Protein AF-A0A257VAQ5-F1 (afdb_monomer)

Radius of gyration: 44.15 Å; Cα contacts (8 Å, |Δi|>4): 126; chains: 1; bounding box: 69×81×130 Å

Nearest PDB structures (foldseek):
  8dti-assembly1_B  TM=8.236E-01  e=1.177E-01  Arabidopsis thaliana
  2yhc-assembly1_A  TM=8.153E-01  e=3.468E-01  Escherichia coli BL21(DE3)
  8re8-assembly1_A  TM=7.824E-01  e=2.079E-01  Homo sapiens
  6lys-assembly1_D  TM=8.336E-01  e=4.114E-01  Escherichia coli K-12
  4i1a-assembly3_A  TM=7.397E-01  e=5.165E-01  Bacillus subtilis subsp. subtilis str. 168

Foldseek 3Di:
DDDDDDDDDDDPPDPPPPPQLQNQLVVCLVVVVLVSNLVSLVVCVVPPVVSVVDLVSLLSNLVSCCDPPHPSPDLVVSLVSLVVSCVNPVPDPSNVVSVVCNVVSVVVNVVVVVVVVVV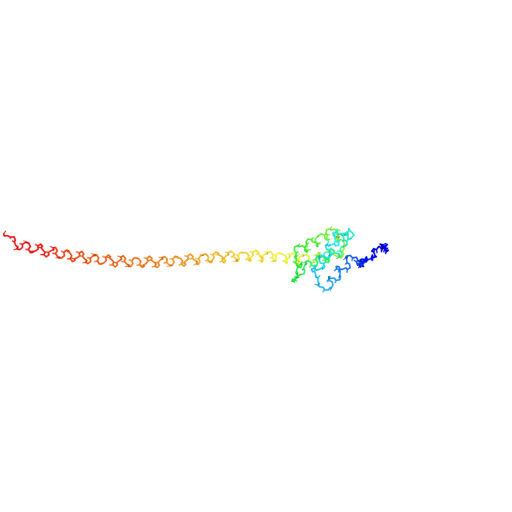VVVVVVVVVVVVVVVVVVVVVVVVVVVVVVVVVVVVVVVVVVVVVVVVVVVVVVVVVVVVVPDD

Mean predicted aligned error: 10.72 Å

Secondary structure (DSSP, 8-state):
--------------------HHHHHHHHHHHT-HHHHHHHHHHHHHH-HHHHT-HHHHHHHHHHHT-TTSTT--HHHHHHHHHHHHHH-TTSHHHHHHHHHHHHHHHHHHHHHHHHHHHHHHHHHHHHHHHHHHHHHHHHHHHHHHHHHHHHHHHHHHHHHHHHHHHHHHHHHHHHHHHHH--

pLDDT: mean 89.48, std 16.3, range [40.44, 98.62]

Structure (mmCIF, N/CA/C/O backbone):
data_AF-A0A257VAQ5-F1
#
_entry.id   AF-A0A257VAQ5-F1
#
loop_
_atom_site.group_PDB
_atom_site.id
_atom_site.type_symbol
_atom_site.label_atom_id
_atom_site.label_alt_id
_atom_site.label_comp_id
_atom_site.label_asym_id
_atom_site.label_entity_id
_atom_site.label_seq_id
_atom_site.pdbx_PDB_ins_code
_atom_site.Cartn_x
_atom_site.Cartn_y
_atom_site.Cartn_z
_atom_site.occupancy
_atom_site.B_iso_or_equiv
_atom_site.auth_seq_id
_atom_site.auth_comp_id
_atom_site.auth_asym_id
_atom_site.auth_atom_id
_atom_site.pdbx_PDB_model_num
ATOM 1 N N . MET A 1 1 ? 18.869 -66.932 -35.015 1.00 40.44 1 MET A N 1
ATOM 2 C CA . MET A 1 1 ? 19.929 -65.996 -35.443 1.00 40.44 1 MET A CA 1
ATOM 3 C C . MET A 1 1 ? 19.535 -64.599 -35.003 1.00 40.44 1 MET A C 1
ATOM 5 O O . MET A 1 1 ? 18.503 -64.110 -35.436 1.00 40.44 1 MET A O 1
ATOM 9 N N . ARG A 1 2 ? 20.292 -64.030 -34.060 1.00 44.78 2 ARG A N 1
ATOM 10 C CA . ARG A 1 2 ? 20.158 -62.648 -33.586 1.00 44.78 2 ARG A CA 1
ATOM 11 C C . ARG A 1 2 ? 20.972 -61.750 -34.516 1.00 44.78 2 ARG A C 1
ATOM 13 O O . ARG A 1 2 ? 22.134 -62.060 -34.754 1.00 44.78 2 ARG A O 1
ATOM 20 N N . LEU A 1 3 ? 20.380 -60.662 -34.989 1.00 44.56 3 LEU A N 1
ATOM 21 C CA . LEU A 1 3 ? 21.091 -59.540 -35.596 1.00 44.56 3 LEU A CA 1
ATOM 22 C C . LEU A 1 3 ? 20.538 -58.270 -34.957 1.00 44.56 3 LEU A C 1
ATOM 24 O O . LEU A 1 3 ? 19.421 -57.846 -35.239 1.00 44.56 3 LEU A O 1
ATOM 28 N N . GLU A 1 4 ? 21.320 -57.726 -34.028 1.00 54.62 4 GLU A N 1
ATOM 29 C CA . GLU A 1 4 ? 21.200 -56.341 -33.602 1.00 54.62 4 GLU A CA 1
ATOM 30 C C . GLU A 1 4 ? 21.740 -55.444 -34.714 1.00 54.62 4 GLU A C 1
ATOM 32 O O . GLU A 1 4 ? 22.834 -55.694 -35.218 1.00 54.62 4 GLU A O 1
ATOM 37 N N . LEU A 1 5 ? 21.024 -54.367 -35.039 1.00 52.97 5 LEU A N 1
ATOM 38 C CA . LEU A 1 5 ? 21.6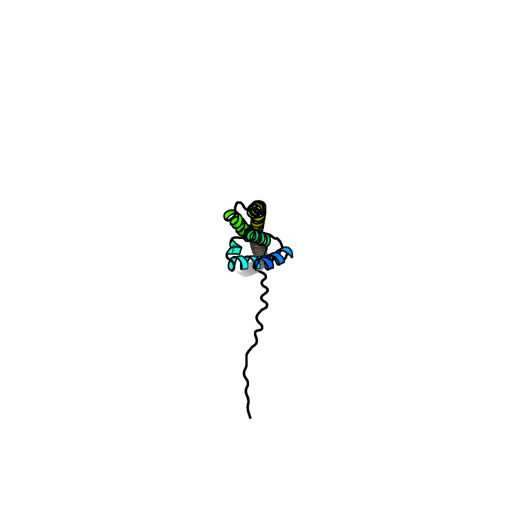14 -53.204 -35.691 1.00 52.97 5 LEU A CA 1
ATOM 39 C C . LEU A 1 5 ? 21.196 -51.949 -34.917 1.00 52.97 5 LEU A C 1
ATOM 41 O O . LEU A 1 5 ? 20.087 -51.433 -35.037 1.00 52.97 5 LEU A O 1
ATOM 45 N N . ARG A 1 6 ? 22.127 -51.494 -34.080 1.00 58.59 6 ARG A N 1
ATOM 46 C CA . ARG A 1 6 ? 22.204 -50.141 -33.533 1.00 58.59 6 ARG A CA 1
ATOM 47 C C . ARG A 1 6 ? 22.526 -49.179 -34.679 1.00 58.59 6 ARG A C 1
ATOM 49 O O . ARG A 1 6 ? 23.512 -49.421 -35.362 1.00 58.59 6 ARG A O 1
ATOM 56 N N . CYS A 1 7 ? 21.783 -48.080 -34.829 1.00 40.53 7 CYS A N 1
ATOM 57 C CA . CYS A 1 7 ? 22.294 -46.847 -35.441 1.00 40.53 7 CYS A CA 1
ATOM 58 C C . CYS A 1 7 ? 21.373 -45.641 -35.164 1.00 40.53 7 CYS A C 1
ATOM 60 O O . CYS A 1 7 ? 20.343 -45.473 -35.799 1.00 40.53 7 CYS A O 1
ATOM 62 N N . LEU A 1 8 ? 21.849 -44.811 -34.230 1.00 47.75 8 LEU A N 1
ATOM 63 C CA . LEU A 1 8 ? 21.817 -43.341 -34.176 1.00 47.75 8 LEU A CA 1
ATOM 64 C C . LEU A 1 8 ? 20.486 -42.558 -34.024 1.00 47.75 8 LEU A C 1
ATOM 66 O O . LEU A 1 8 ? 19.549 -42.737 -34.797 1.00 47.75 8 LEU A O 1
ATOM 70 N N . PRO A 1 9 ? 20.448 -41.587 -33.082 1.00 48.66 9 PRO A N 1
ATOM 71 C CA . PRO A 1 9 ? 19.360 -40.633 -32.929 1.00 48.66 9 PRO A CA 1
ATOM 72 C C . PRO A 1 9 ? 19.557 -39.462 -33.903 1.00 48.66 9 PRO A C 1
ATOM 74 O O . PRO A 1 9 ? 20.505 -38.684 -33.788 1.00 48.66 9 PRO A O 1
ATOM 77 N N . ALA A 1 10 ? 18.648 -39.308 -34.860 1.00 48.00 10 ALA A N 1
ATOM 78 C CA . ALA A 1 10 ? 18.582 -38.113 -35.689 1.00 48.00 10 ALA A CA 1
ATOM 79 C C . ALA A 1 10 ? 17.854 -36.993 -34.923 1.00 48.00 10 ALA A C 1
ATOM 81 O O . ALA A 1 10 ? 16.633 -36.895 -34.930 1.00 48.00 10 ALA A O 1
ATOM 82 N N . LEU A 1 11 ? 18.637 -36.181 -34.212 1.00 47.81 11 LEU A N 1
ATOM 83 C CA . LEU A 1 11 ? 18.697 -34.735 -34.443 1.00 47.81 11 LEU A CA 1
ATOM 84 C C . LEU A 1 11 ? 17.350 -34.016 -34.710 1.00 47.81 11 LEU A C 1
ATOM 86 O O . LEU A 1 11 ? 17.166 -33.388 -35.748 1.00 47.81 11 LEU A O 1
ATOM 90 N N . ALA A 1 12 ? 16.435 -34.008 -33.739 1.00 43.38 12 ALA A N 1
ATOM 91 C CA . ALA A 1 12 ? 15.406 -32.967 -33.656 1.00 43.38 12 ALA A CA 1
ATOM 92 C C . ALA A 1 12 ? 16.011 -31.741 -32.953 1.00 43.38 12 ALA A C 1
ATOM 94 O O . ALA A 1 12 ? 15.680 -31.410 -31.815 1.00 43.38 12 ALA A O 1
ATOM 95 N N . LEU A 1 13 ? 16.994 -31.123 -33.617 1.00 45.47 13 LEU A N 1
ATOM 96 C CA . LEU A 1 13 ? 17.574 -29.863 -33.186 1.00 45.47 13 LEU A CA 1
ATOM 97 C C . LEU A 1 13 ? 16.496 -28.791 -33.324 1.00 45.47 13 LEU A C 1
ATOM 99 O O . LEU A 1 13 ? 16.016 -28.506 -34.420 1.00 45.47 13 LEU A O 1
ATOM 103 N N . ALA A 1 14 ? 16.122 -28.256 -32.167 1.00 44.03 14 ALA A N 1
ATOM 104 C CA . ALA A 1 14 ? 15.521 -26.958 -31.953 1.00 44.03 14 ALA A CA 1
ATOM 105 C C . ALA A 1 14 ? 15.622 -26.038 -33.181 1.00 44.03 14 ALA A C 1
ATOM 107 O O . ALA A 1 14 ? 16.677 -25.470 -33.470 1.00 44.03 14 ALA A O 1
ATOM 108 N N . LEU A 1 15 ? 14.480 -25.808 -33.832 1.00 44.44 15 LEU A N 1
ATOM 109 C CA . LEU A 1 15 ? 14.212 -24.553 -34.524 1.00 44.44 15 LEU A CA 1
ATOM 110 C C . LEU A 1 15 ? 14.120 -23.458 -33.451 1.00 44.44 15 LEU A C 1
ATOM 112 O O . LEU A 1 15 ? 13.052 -22.930 -33.149 1.00 44.44 15 LEU A O 1
ATOM 116 N N . ALA A 1 16 ? 15.257 -23.158 -32.821 1.00 44.31 16 ALA A N 1
ATOM 117 C CA . ALA A 1 16 ? 15.469 -21.933 -32.085 1.00 44.31 16 ALA A CA 1
ATOM 118 C C . ALA A 1 16 ? 15.442 -20.829 -33.138 1.00 44.31 16 ALA A C 1
ATOM 120 O O . ALA A 1 16 ? 16.446 -20.516 -33.774 1.00 44.31 16 ALA A O 1
ATOM 121 N N . SER A 1 17 ? 14.233 -20.331 -33.388 1.00 43.88 17 SER A N 1
ATOM 122 C CA . SER A 1 17 ? 13.979 -19.124 -34.150 1.00 43.88 17 SER A CA 1
ATOM 123 C C . SER A 1 17 ? 15.018 -18.087 -33.740 1.00 43.88 17 SER A C 1
ATOM 125 O O . SER A 1 17 ? 15.020 -17.639 -32.594 1.00 43.88 17 SER A O 1
ATOM 127 N N . CYS A 1 18 ? 15.900 -17.714 -34.669 1.00 41.00 18 CYS A N 1
ATOM 128 C CA . CYS A 1 18 ? 16.837 -16.598 -34.548 1.00 41.00 18 CYS A CA 1
ATOM 129 C C . CYS A 1 18 ? 16.087 -15.254 -34.535 1.00 41.00 18 CYS A C 1
ATOM 131 O O . CYS A 1 18 ? 16.441 -14.317 -35.245 1.00 41.00 18 CYS A O 1
ATOM 133 N N . ALA A 1 19 ? 15.023 -15.155 -33.745 1.00 49.84 19 ALA A N 1
ATOM 134 C CA . ALA A 1 19 ? 14.520 -13.889 -33.278 1.00 49.84 19 ALA A CA 1
ATOM 135 C C . ALA A 1 19 ? 15.528 -13.446 -32.218 1.00 49.84 19 ALA A C 1
ATOM 137 O O . ALA A 1 19 ? 15.570 -13.992 -31.116 1.00 49.84 19 ALA A O 1
ATOM 138 N N . THR A 1 20 ? 16.414 -12.518 -32.576 1.00 61.56 20 THR A N 1
ATOM 139 C CA . THR A 1 20 ? 17.276 -11.858 -31.592 1.00 61.56 20 THR A CA 1
ATOM 140 C C . THR A 1 20 ? 16.384 -11.358 -30.454 1.00 61.56 20 THR A C 1
ATOM 142 O O . THR A 1 20 ? 15.312 -10.818 -30.722 1.00 61.56 20 THR A O 1
ATOM 145 N N . VAL A 1 21 ? 16.778 -11.563 -29.194 1.00 62.62 21 VAL A N 1
ATOM 146 C CA . VAL A 1 21 ? 15.962 -11.246 -28.000 1.00 62.62 21 VAL A CA 1
ATOM 147 C C . VAL A 1 21 ? 15.269 -9.861 -28.062 1.00 62.62 21 VAL A C 1
ATOM 149 O O . VAL A 1 21 ? 14.087 -9.785 -27.719 1.00 62.62 21 VAL A O 1
ATOM 152 N N . PRO A 1 22 ? 15.891 -8.791 -28.614 1.00 68.81 22 PRO A N 1
ATOM 153 C CA . PRO A 1 22 ? 15.219 -7.502 -28.820 1.00 68.81 22 PRO A CA 1
ATOM 154 C C . PRO A 1 22 ? 13.956 -7.553 -29.701 1.00 68.81 22 PRO A C 1
ATOM 156 O O . PRO A 1 22 ? 13.019 -6.796 -29.475 1.00 68.81 22 PRO A O 1
ATOM 159 N N . SER A 1 23 ? 13.894 -8.454 -30.686 1.00 78.44 23 SER A N 1
ATOM 160 C CA . SER A 1 23 ? 12.747 -8.598 -31.597 1.00 78.44 23 SER A CA 1
ATOM 161 C C . SER A 1 23 ? 11.523 -9.249 -30.943 1.00 78.44 23 SER A C 1
ATOM 163 O O . SER A 1 23 ? 10.393 -8.929 -31.310 1.00 78.44 23 SER A O 1
ATOM 165 N N . VAL A 1 24 ? 11.735 -10.128 -29.956 1.00 87.56 24 VAL A N 1
ATOM 166 C CA . VAL A 1 24 ? 10.652 -10.701 -29.144 1.00 87.56 24 VAL A CA 1
ATOM 167 C C . VAL A 1 24 ? 10.113 -9.637 -28.196 1.00 87.56 24 VAL A C 1
ATOM 169 O O . VAL A 1 24 ? 8.914 -9.385 -28.196 1.00 87.56 24 VAL A O 1
ATOM 172 N N . ALA A 1 25 ? 10.997 -8.953 -27.467 1.00 91.12 25 ALA A N 1
ATOM 173 C CA . ALA A 1 25 ? 10.603 -7.905 -26.530 1.00 91.12 25 ALA A CA 1
ATOM 174 C C . ALA A 1 25 ? 9.830 -6.763 -27.218 1.00 91.12 25 ALA A C 1
ATOM 176 O O . ALA A 1 25 ? 8.782 -6.342 -26.735 1.00 91.12 25 ALA A O 1
ATOM 177 N N . ASP A 1 26 ? 10.281 -6.327 -28.400 1.00 93.38 26 ASP A N 1
ATOM 178 C CA . ASP A 1 26 ? 9.591 -5.301 -29.190 1.00 93.38 26 ASP A CA 1
ATOM 179 C C . ASP A 1 26 ? 8.200 -5.741 -29.666 1.00 93.38 26 ASP A C 1
ATOM 181 O O . ASP A 1 26 ? 7.302 -4.905 -29.795 1.00 93.38 26 ASP A O 1
ATOM 185 N N . ARG A 1 27 ? 8.003 -7.035 -29.944 1.00 94.62 27 ARG A N 1
ATOM 186 C CA . ARG A 1 27 ? 6.685 -7.569 -30.302 1.00 94.62 27 ARG A CA 1
ATOM 187 C C . ARG A 1 27 ? 5.739 -7.504 -29.108 1.00 94.62 27 ARG A C 1
ATOM 189 O O . ARG A 1 27 ? 4.641 -6.971 -29.258 1.00 94.62 27 ARG A O 1
ATOM 196 N N . GLU A 1 28 ? 6.175 -7.995 -27.950 1.00 93.69 28 GLU A N 1
ATOM 197 C CA . GLU A 1 28 ? 5.360 -7.980 -26.730 1.00 93.69 28 GLU A CA 1
ATOM 198 C C . GLU A 1 28 ? 5.017 -6.538 -26.327 1.00 93.69 28 GLU A C 1
ATOM 200 O O . GLU A 1 28 ? 3.847 -6.213 -26.122 1.00 93.69 28 GLU A O 1
ATOM 205 N N . PHE A 1 29 ? 5.995 -5.628 -26.387 1.00 96.12 29 PHE A N 1
ATOM 206 C CA . PHE A 1 29 ? 5.795 -4.206 -26.104 1.00 96.12 29 PHE A CA 1
ATOM 207 C C . PHE A 1 29 ? 4.717 -3.576 -26.996 1.00 96.12 29 PHE A C 1
ATOM 209 O O . PHE A 1 29 ? 3.845 -2.852 -26.520 1.00 96.12 29 PHE A O 1
ATOM 216 N N . ARG A 1 30 ? 4.741 -3.865 -28.305 1.00 95.06 30 ARG A N 1
ATOM 217 C CA . ARG A 1 30 ? 3.741 -3.353 -29.261 1.00 95.06 30 ARG A CA 1
ATOM 218 C C . ARG A 1 30 ? 2.363 -3.980 -29.081 1.00 95.06 30 ARG A C 1
ATOM 220 O O . ARG A 1 30 ? 1.373 -3.342 -29.421 1.00 95.06 30 ARG A O 1
ATOM 227 N N . SER A 1 31 ? 2.303 -5.213 -28.583 1.00 95.38 31 SER A N 1
ATOM 228 C CA . SER A 1 31 ? 1.041 -5.894 -28.279 1.00 95.38 31 SER A CA 1
ATOM 229 C C . SER A 1 31 ? 0.373 -5.383 -26.996 1.00 95.38 31 SER A C 1
ATOM 231 O O . SER A 1 31 ? -0.800 -5.663 -26.768 1.00 95.38 31 SER A O 1
ATOM 233 N N . GLY A 1 32 ? 1.099 -4.607 -26.183 1.00 95.31 32 GLY A N 1
ATOM 234 C CA . GLY A 1 32 ? 0.634 -4.111 -24.889 1.00 95.31 32 GLY A CA 1
ATOM 235 C C . GLY A 1 32 ? 0.889 -5.073 -23.726 1.00 95.31 32 GLY A C 1
ATOM 236 O O . GLY A 1 32 ? 0.515 -4.756 -22.598 1.00 95.31 32 GLY A O 1
ATOM 237 N N . ASP A 1 33 ? 1.547 -6.213 -23.961 1.00 96.81 33 ASP A N 1
ATOM 238 C CA . ASP A 1 33 ? 2.032 -7.087 -22.891 1.00 96.81 33 ASP A CA 1
ATOM 239 C C . ASP A 1 33 ? 3.349 -6.542 -22.321 1.00 96.81 33 ASP A C 1
ATOM 241 O O . ASP A 1 33 ? 4.456 -7.005 -22.609 1.00 96.81 33 ASP A O 1
ATOM 245 N N . TYR A 1 34 ? 3.219 -5.492 -21.511 1.00 97.00 34 TYR A N 1
ATOM 246 C CA . TYR A 1 34 ? 4.356 -4.822 -20.884 1.00 97.00 34 TYR A CA 1
ATOM 247 C C . TYR A 1 34 ? 5.089 -5.713 -19.876 1.00 97.00 34 TYR A C 1
ATOM 249 O O . TYR A 1 34 ? 6.279 -5.508 -19.644 1.00 97.00 34 TYR A O 1
ATOM 257 N N . ALA A 1 35 ? 4.421 -6.725 -19.314 1.00 96.81 35 ALA A N 1
ATOM 258 C CA . ALA A 1 35 ? 5.052 -7.656 -18.388 1.00 96.81 35 ALA A CA 1
ATOM 259 C C . ALA A 1 35 ? 5.989 -8.624 -19.116 1.00 96.81 35 ALA A C 1
ATOM 261 O O . ALA A 1 35 ? 7.158 -8.751 -18.739 1.00 96.81 35 ALA A O 1
ATOM 262 N N . ALA A 1 36 ? 5.515 -9.241 -20.201 1.00 96.00 36 ALA A N 1
ATOM 263 C CA . ALA A 1 36 ? 6.359 -10.073 -21.049 1.00 96.00 36 ALA A CA 1
ATOM 264 C C . ALA A 1 36 ? 7.476 -9.251 -21.716 1.00 96.00 36 ALA A C 1
ATOM 266 O O . ALA A 1 36 ? 8.620 -9.707 -21.789 1.00 96.00 36 ALA A O 1
ATOM 267 N N . ALA A 1 37 ? 7.176 -8.017 -22.139 1.00 97.06 37 ALA A N 1
ATOM 268 C CA . ALA A 1 37 ? 8.164 -7.109 -22.715 1.00 97.06 37 ALA A CA 1
ATOM 269 C C . ALA A 1 37 ? 9.288 -6.767 -21.728 1.00 97.06 37 ALA A C 1
ATOM 271 O O . ALA A 1 37 ? 10.461 -6.910 -22.076 1.00 97.06 37 ALA A O 1
ATOM 272 N N . ALA A 1 38 ? 8.949 -6.362 -20.498 1.00 97.25 38 ALA A N 1
ATOM 273 C CA . ALA A 1 38 ? 9.932 -6.041 -19.466 1.00 97.25 38 ALA A CA 1
ATOM 274 C C . ALA A 1 38 ? 10.861 -7.234 -19.196 1.00 97.25 38 ALA A C 1
ATOM 276 O O . ALA A 1 38 ? 12.079 -7.087 -19.279 1.00 97.25 38 ALA A O 1
ATOM 277 N N . ALA A 1 39 ? 10.300 -8.430 -18.989 1.00 96.50 39 ALA A N 1
ATOM 278 C CA . ALA A 1 39 ? 11.083 -9.645 -18.763 1.00 96.50 39 ALA A CA 1
ATOM 279 C C . ALA A 1 39 ? 12.038 -9.959 -19.933 1.00 96.50 39 ALA A C 1
ATOM 281 O O . ALA A 1 39 ? 13.208 -10.284 -19.721 1.00 96.50 39 ALA A O 1
ATOM 282 N N . ALA A 1 40 ? 11.570 -9.818 -21.176 1.00 95.75 40 ALA A N 1
ATOM 283 C CA . ALA A 1 40 ? 12.385 -10.065 -22.363 1.00 95.75 40 ALA A CA 1
ATOM 284 C C . ALA A 1 40 ? 13.495 -9.011 -22.557 1.00 95.75 40 ALA A C 1
ATOM 286 O O . ALA A 1 40 ? 14.612 -9.355 -22.948 1.00 95.75 40 ALA A O 1
ATOM 287 N N . TYR A 1 41 ? 13.227 -7.736 -22.258 1.00 95.75 41 TYR A N 1
ATOM 288 C CA . TYR A 1 41 ? 14.247 -6.683 -22.282 1.00 95.75 41 TYR A CA 1
ATOM 289 C C . TYR A 1 41 ? 15.319 -6.893 -21.208 1.00 95.75 41 TYR A C 1
ATOM 291 O O . TYR A 1 41 ? 16.504 -6.697 -21.481 1.00 95.75 41 TYR A O 1
ATOM 299 N N . GLU A 1 42 ? 14.938 -7.330 -20.010 1.00 95.50 42 GLU A N 1
ATOM 300 C CA . GLU A 1 42 ? 15.898 -7.664 -18.956 1.00 95.50 42 GLU A CA 1
ATOM 301 C C . GLU A 1 42 ? 16.781 -8.850 -19.315 1.00 95.50 42 GLU A C 1
ATOM 303 O O . GLU A 1 42 ? 17.989 -8.810 -19.074 1.00 95.50 42 GLU A O 1
ATOM 308 N N . GLU A 1 43 ? 16.196 -9.890 -19.912 1.00 94.81 43 GLU A N 1
ATOM 309 C CA . GLU A 1 43 ? 16.960 -11.016 -20.442 1.00 94.81 43 GLU A CA 1
ATOM 310 C C . GLU A 1 43 ? 17.988 -10.525 -21.462 1.00 94.81 43 GLU A C 1
ATOM 312 O O . GLU A 1 43 ? 19.173 -10.824 -21.328 1.00 94.81 43 GLU A O 1
ATOM 317 N N . ALA A 1 44 ? 17.570 -9.680 -22.413 1.00 93.56 44 ALA A N 1
ATOM 318 C CA . ALA A 1 44 ? 18.469 -9.108 -23.412 1.00 93.56 44 ALA A CA 1
ATOM 319 C C . ALA A 1 44 ? 19.630 -8.335 -22.768 1.00 93.56 44 ALA A C 1
ATOM 321 O O . ALA A 1 44 ? 20.784 -8.560 -23.129 1.00 93.56 44 ALA A O 1
ATOM 322 N N . LEU A 1 45 ? 19.351 -7.472 -21.784 1.00 92.31 45 LEU A N 1
ATOM 323 C CA . LEU A 1 45 ? 20.381 -6.729 -21.048 1.00 92.31 45 LEU A CA 1
ATOM 324 C C . LEU A 1 45 ? 21.328 -7.646 -20.261 1.00 92.31 45 LEU A C 1
ATOM 326 O O . LEU A 1 45 ? 22.492 -7.297 -20.034 1.00 92.31 45 LEU A O 1
ATOM 330 N N . ARG A 1 46 ? 20.858 -8.821 -19.835 1.00 93.25 46 ARG A N 1
ATOM 331 C CA . ARG A 1 46 ? 21.678 -9.806 -19.127 1.00 93.25 46 ARG A CA 1
ATOM 332 C C . ARG A 1 46 ? 22.590 -10.572 -20.078 1.00 93.25 46 ARG A C 1
ATOM 334 O O . ARG A 1 46 ? 23.773 -10.715 -19.770 1.00 93.25 46 ARG A O 1
ATOM 341 N N . THR A 1 47 ? 22.057 -11.034 -21.207 1.00 92.56 47 THR A N 1
ATOM 342 C CA . THR A 1 47 ? 22.734 -11.973 -22.112 1.00 92.56 47 THR A CA 1
ATOM 343 C C . THR A 1 47 ? 23.535 -11.310 -23.225 1.00 92.56 47 THR A C 1
ATOM 345 O O . THR A 1 47 ? 24.508 -11.895 -23.691 1.00 92.56 47 THR A O 1
ATOM 348 N N . ASP A 1 48 ? 23.141 -10.115 -23.673 1.00 90.94 48 ASP A N 1
ATOM 349 C CA . ASP A 1 48 ? 23.764 -9.428 -24.805 1.00 90.94 48 ASP A CA 1
ATOM 350 C C . ASP A 1 48 ? 24.395 -8.094 -24.365 1.00 90.94 48 ASP A C 1
ATOM 352 O O . ASP A 1 48 ? 23.684 -7.134 -24.059 1.00 90.94 48 ASP A O 1
ATOM 356 N N . PRO A 1 49 ? 25.735 -7.975 -24.365 1.00 90.50 49 PRO A N 1
ATOM 357 C CA . PRO A 1 49 ? 26.406 -6.709 -24.090 1.00 90.50 49 PRO A CA 1
ATOM 358 C C . PRO A 1 49 ? 25.963 -5.569 -25.017 1.00 90.50 49 PRO A C 1
ATOM 360 O O . PRO A 1 49 ? 25.830 -4.441 -24.552 1.00 90.50 49 PRO A O 1
ATOM 363 N N . LYS A 1 50 ? 25.651 -5.845 -26.293 1.00 89.88 50 LYS A N 1
ATOM 364 C CA . LYS A 1 50 ? 25.196 -4.809 -27.240 1.00 89.88 50 LYS A CA 1
ATOM 365 C C . LYS A 1 50 ? 23.822 -4.255 -26.881 1.00 89.88 50 LYS A C 1
ATOM 367 O O . LYS A 1 50 ? 23.527 -3.106 -27.196 1.00 89.88 50 LYS A O 1
ATOM 372 N N . ALA A 1 51 ? 22.987 -5.047 -26.209 1.00 90.00 51 ALA A N 1
ATOM 373 C CA . ALA A 1 51 ? 21.698 -4.589 -25.707 1.00 90.00 51 ALA A CA 1
ATOM 374 C C . ALA A 1 51 ? 21.869 -3.496 -24.641 1.00 90.00 51 ALA A C 1
ATOM 376 O O . ALA A 1 51 ? 21.050 -2.582 -24.571 1.00 90.00 51 ALA A O 1
ATOM 377 N N . ARG A 1 52 ? 22.955 -3.542 -23.852 1.00 89.25 52 ARG A N 1
ATOM 378 C CA . ARG A 1 52 ? 23.271 -2.504 -22.855 1.00 89.25 52 ARG A CA 1
ATOM 379 C C . ARG A 1 52 ? 23.628 -1.176 -23.505 1.00 89.25 52 ARG A C 1
ATOM 381 O O . ARG A 1 52 ? 23.330 -0.138 -22.922 1.00 89.25 52 ARG A O 1
ATOM 388 N N . ASP A 1 53 ? 24.196 -1.212 -24.705 1.00 92.69 53 ASP A N 1
ATOM 389 C CA . ASP A 1 53 ? 24.570 -0.025 -25.476 1.00 92.69 53 ASP A CA 1
ATOM 390 C C . ASP A 1 53 ? 23.424 0.515 -26.351 1.00 92.69 53 ASP A C 1
ATOM 392 O O . ASP A 1 53 ? 23.617 1.450 -27.129 1.00 92.69 53 ASP A O 1
ATOM 396 N N . ASN A 1 54 ? 22.220 -0.058 -26.234 1.00 94.25 54 ASN A N 1
ATOM 397 C CA . ASN A 1 54 ? 21.051 0.347 -27.004 1.00 94.25 54 ASN A CA 1
ATOM 398 C C . ASN A 1 54 ? 20.111 1.256 -26.178 1.00 94.25 54 ASN A C 1
ATOM 400 O O . ASN A 1 54 ? 19.319 0.748 -25.376 1.00 94.25 54 ASN A O 1
ATOM 404 N N . PRO A 1 55 ? 20.115 2.586 -26.400 1.00 95.69 55 PRO A N 1
ATOM 405 C CA . PRO A 1 55 ? 19.281 3.521 -25.642 1.00 95.69 55 PRO A CA 1
ATOM 406 C C . PRO A 1 55 ? 17.773 3.299 -25.856 1.00 95.69 55 PRO A C 1
ATOM 408 O O . PRO A 1 55 ? 16.983 3.495 -24.932 1.00 95.69 55 PRO A O 1
ATOM 411 N N . ALA A 1 56 ? 17.359 2.816 -27.035 1.00 95.62 56 ALA A N 1
ATOM 412 C CA . ALA A 1 56 ? 15.953 2.521 -27.325 1.00 95.62 56 ALA A CA 1
ATOM 413 C C . ALA A 1 56 ? 15.417 1.362 -26.481 1.00 95.62 56 ALA A C 1
ATOM 415 O O . ALA A 1 56 ? 14.243 1.359 -26.113 1.00 95.62 56 ALA A O 1
ATOM 416 N N . LEU A 1 57 ? 16.278 0.399 -26.148 1.00 95.31 57 LEU A N 1
ATOM 417 C CA . LEU A 1 57 ? 15.917 -0.704 -25.268 1.00 95.31 57 LEU A CA 1
ATOM 418 C C . LEU A 1 57 ? 15.696 -0.200 -23.839 1.00 95.31 57 LEU A C 1
ATOM 420 O O . LEU A 1 57 ? 14.662 -0.500 -23.248 1.00 95.31 57 LEU A O 1
ATOM 424 N N . GLY A 1 58 ? 16.616 0.623 -23.323 1.00 95.56 58 GLY A N 1
ATOM 425 C CA . GLY A 1 58 ? 16.482 1.240 -21.999 1.00 95.56 58 GLY A CA 1
ATOM 426 C C . GLY A 1 58 ? 15.194 2.054 -21.864 1.00 95.56 58 GLY A C 1
ATOM 427 O O . GLY A 1 58 ? 14.457 1.887 -20.895 1.00 95.56 58 GLY A O 1
ATOM 428 N N . LEU A 1 59 ? 14.862 2.856 -22.880 1.00 97.62 59 LEU A N 1
ATOM 429 C CA . LEU A 1 59 ? 13.618 3.622 -22.892 1.00 97.62 59 LEU A CA 1
ATOM 430 C C . LEU A 1 59 ? 12.381 2.715 -22.852 1.00 97.62 59 LEU A C 1
ATOM 432 O O . LEU A 1 59 ? 11.489 2.933 -22.037 1.00 97.62 59 LEU A O 1
ATOM 436 N N . ARG A 1 60 ? 12.309 1.689 -23.710 1.00 97.62 60 ARG A N 1
ATOM 437 C CA . ARG A 1 60 ? 11.146 0.783 -23.767 1.00 97.62 60 ARG A CA 1
ATOM 438 C C . ARG A 1 60 ? 10.992 -0.047 -22.498 1.00 97.62 60 ARG A C 1
ATOM 440 O O . ARG A 1 60 ? 9.866 -0.269 -22.058 1.00 97.62 60 ARG A O 1
ATOM 447 N N . LEU A 1 61 ? 12.099 -0.457 -21.883 1.00 97.75 61 LEU A N 1
ATOM 448 C CA . LEU A 1 61 ? 12.076 -1.109 -20.578 1.00 97.75 61 LEU A CA 1
ATOM 449 C C . LEU A 1 61 ? 11.510 -0.169 -19.505 1.00 97.75 61 LEU A C 1
ATOM 451 O O . LEU A 1 61 ? 10.579 -0.549 -18.800 1.00 97.75 61 LEU A O 1
ATOM 455 N N . GLY A 1 62 ? 11.997 1.074 -19.440 1.00 97.62 62 GLY A N 1
ATOM 456 C CA . GLY A 1 62 ? 11.465 2.087 -18.524 1.00 97.62 62 GLY A CA 1
ATOM 457 C C . GLY A 1 62 ? 9.967 2.338 -18.727 1.00 97.62 62 GLY A C 1
ATOM 458 O O . GLY A 1 62 ? 9.209 2.347 -17.764 1.00 97.62 62 GLY A O 1
ATOM 459 N N . LEU A 1 63 ? 9.512 2.446 -19.979 1.00 97.81 63 LEU A N 1
ATOM 460 C CA . LEU A 1 63 ? 8.090 2.603 -20.313 1.00 97.81 63 LEU A CA 1
ATOM 461 C C . LEU A 1 63 ? 7.237 1.381 -19.952 1.00 97.81 63 LEU A C 1
ATOM 463 O O . LEU A 1 63 ? 6.067 1.537 -19.615 1.00 97.81 63 LEU A O 1
ATOM 467 N N . SER A 1 64 ? 7.807 0.177 -20.026 1.00 97.88 64 SER A N 1
ATOM 468 C CA . SER A 1 64 ? 7.113 -1.050 -19.618 1.00 97.88 64 SER A CA 1
ATOM 469 C C . SER A 1 64 ? 6.864 -1.054 -18.110 1.00 97.88 64 SER A C 1
ATOM 471 O O . SER A 1 64 ? 5.767 -1.396 -17.680 1.00 97.88 64 SER A O 1
ATOM 473 N N . TYR A 1 65 ? 7.849 -0.599 -17.328 1.00 98.12 65 TYR A N 1
ATOM 474 C CA . TYR A 1 65 ? 7.718 -0.426 -15.881 1.00 98.12 65 TYR A CA 1
ATOM 475 C C . TYR A 1 65 ? 6.798 0.730 -15.487 1.00 98.12 65 TYR A C 1
ATOM 477 O O . TYR A 1 65 ? 6.110 0.644 -14.478 1.00 98.12 65 TYR A O 1
ATOM 485 N N . ALA A 1 66 ? 6.753 1.801 -16.279 1.00 96.94 66 ALA A N 1
ATOM 486 C CA . ALA A 1 66 ? 5.949 2.980 -15.970 1.00 96.94 66 ALA A CA 1
ATOM 487 C C . ALA A 1 66 ? 4.444 2.790 -16.220 1.00 96.94 66 ALA A C 1
ATOM 489 O O . ALA A 1 66 ? 3.676 3.707 -15.950 1.00 96.94 66 ALA A O 1
ATOM 490 N N . ARG A 1 67 ? 4.005 1.674 -16.821 1.00 95.62 67 ARG A N 1
ATOM 491 C CA . ARG A 1 67 ? 2.620 1.520 -17.283 1.00 95.62 67 ARG A CA 1
ATOM 492 C C . ARG A 1 67 ? 1.684 1.074 -16.148 1.00 95.62 67 ARG A C 1
ATOM 494 O O . ARG A 1 67 ? 1.702 -0.116 -15.806 1.00 95.62 67 ARG A O 1
ATOM 501 N N . PRO A 1 68 ? 0.740 1.932 -15.704 1.00 93.31 68 PRO A N 1
ATOM 502 C CA . PRO A 1 68 ? -0.186 1.577 -14.635 1.00 93.31 68 PRO A CA 1
ATOM 503 C C . PRO A 1 68 ? -1.132 0.446 -15.035 1.00 93.31 68 PRO A C 1
ATOM 505 O O . PRO A 1 68 ? -1.531 0.316 -16.197 1.00 93.31 68 PRO A O 1
ATOM 508 N N . GLY A 1 69 ? -1.525 -0.357 -14.045 1.00 91.12 69 GLY A N 1
ATOM 509 C CA . GLY A 1 69 ? -2.482 -1.455 -14.219 1.00 91.12 69 GLY A CA 1
ATOM 510 C C . GLY A 1 69 ? -1.899 -2.718 -14.855 1.00 91.12 69 GLY A C 1
ATOM 511 O O . GLY A 1 69 ? -2.649 -3.645 -15.156 1.00 91.12 69 GLY A O 1
ATOM 512 N N . THR A 1 70 ? -0.582 -2.776 -15.054 1.00 93.94 70 THR A N 1
ATOM 513 C CA . THR A 1 70 ? 0.108 -3.976 -15.540 1.00 93.94 70 THR A CA 1
ATOM 514 C C . THR A 1 70 ? 0.823 -4.689 -14.391 1.00 93.94 70 THR A C 1
ATOM 516 O O . THR A 1 70 ? 1.223 -4.035 -13.429 1.00 93.94 70 THR A O 1
ATOM 519 N N . PRO A 1 71 ? 1.044 -6.015 -14.467 1.00 95.31 71 PRO A N 1
ATOM 520 C CA . PRO A 1 71 ? 1.826 -6.731 -13.455 1.00 95.31 71 PRO A CA 1
ATOM 521 C C . PRO A 1 71 ? 3.285 -6.272 -13.350 1.00 95.31 71 PRO A C 1
ATOM 523 O O . PRO A 1 71 ? 3.928 -6.523 -12.338 1.00 95.31 71 PRO A O 1
ATOM 526 N N . ALA A 1 72 ? 3.809 -5.635 -14.398 1.00 95.56 72 ALA A N 1
ATOM 527 C CA . ALA A 1 72 ? 5.139 -5.045 -14.390 1.00 95.56 72 ALA A CA 1
ATOM 528 C C . ALA A 1 72 ? 5.148 -3.593 -13.909 1.00 95.56 72 ALA A C 1
ATOM 530 O O . ALA A 1 72 ? 6.219 -3.013 -13.883 1.00 95.56 72 ALA A O 1
ATOM 531 N N . HIS A 1 73 ? 4.013 -2.994 -13.537 1.00 96.50 73 HIS A N 1
ATOM 532 C CA . HIS A 1 73 ? 3.998 -1.616 -13.051 1.00 96.50 73 HIS A CA 1
ATOM 533 C C . HIS A 1 73 ? 4.880 -1.467 -11.808 1.00 96.50 73 HIS A C 1
ATOM 535 O O . HIS A 1 73 ? 4.607 -2.064 -10.767 1.00 96.50 73 HIS A O 1
ATOM 541 N N . ASP A 1 74 ? 5.942 -0.683 -11.942 1.00 96.75 74 ASP A N 1
ATOM 542 C CA . ASP A 1 74 ? 6.880 -0.338 -10.882 1.00 96.75 74 ASP A CA 1
ATOM 543 C C . ASP A 1 74 ? 7.523 1.017 -11.234 1.00 96.75 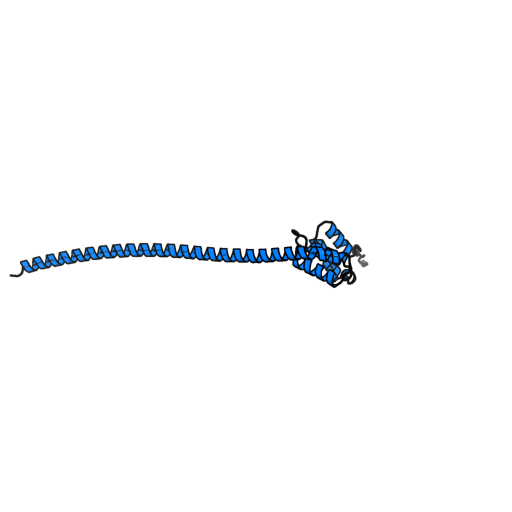74 ASP A C 1
ATOM 545 O O . ASP A 1 74 ? 8.532 1.071 -11.954 1.00 96.75 74 ASP A O 1
ATOM 549 N N . PRO A 1 75 ? 6.940 2.138 -10.771 1.00 96.44 75 PRO A N 1
ATOM 550 C CA . PRO A 1 75 ? 7.399 3.467 -11.162 1.00 96.44 75 PRO A CA 1
ATOM 551 C C . PRO A 1 75 ? 8.801 3.779 -10.613 1.00 96.44 75 PRO A C 1
ATOM 553 O O . PRO A 1 75 ? 9.564 4.514 -11.243 1.00 96.44 75 PRO A O 1
ATOM 556 N N . VAL A 1 76 ? 9.209 3.153 -9.502 1.00 96.25 76 VAL A N 1
ATOM 557 C CA . VAL A 1 76 ? 10.560 3.302 -8.939 1.00 96.25 76 VAL A CA 1
ATOM 558 C C . VAL A 1 76 ? 11.596 2.673 -9.870 1.00 96.25 76 VAL A C 1
ATOM 560 O O . VAL A 1 76 ? 12.612 3.299 -10.195 1.00 96.25 76 VAL A O 1
ATOM 563 N N . ARG A 1 77 ? 11.340 1.450 -10.350 1.00 97.06 77 ARG A N 1
ATOM 564 C CA . ARG A 1 77 ? 12.213 0.785 -11.330 1.00 97.06 77 ARG A CA 1
ATOM 565 C C . ARG A 1 77 ? 12.201 1.498 -12.674 1.00 97.06 77 ARG A C 1
ATOM 567 O O . ARG A 1 77 ? 13.265 1.631 -13.281 1.00 97.06 77 ARG A O 1
ATOM 574 N N . ALA A 1 78 ? 11.047 1.999 -13.114 1.00 97.88 78 ALA A N 1
ATOM 575 C CA . ALA A 1 78 ? 10.945 2.818 -14.318 1.00 97.88 78 ALA A CA 1
ATOM 576 C C . ALA A 1 78 ? 11.874 4.037 -14.241 1.00 97.88 78 ALA A C 1
ATOM 578 O O . ALA A 1 78 ? 12.722 4.225 -15.116 1.00 97.88 78 ALA A O 1
ATOM 579 N N . ALA A 1 79 ? 11.776 4.818 -13.160 1.00 97.50 79 ALA A N 1
ATOM 580 C CA . ALA A 1 79 ? 12.607 5.997 -12.952 1.00 97.50 79 ALA A CA 1
ATOM 581 C C . ALA A 1 79 ? 14.101 5.645 -12.884 1.00 97.50 79 ALA A C 1
ATOM 583 O O . ALA A 1 79 ? 14.930 6.344 -13.465 1.00 97.50 79 ALA A O 1
ATOM 584 N N . ALA A 1 80 ? 14.466 4.541 -12.225 1.00 97.19 80 ALA A N 1
ATOM 585 C CA . ALA A 1 80 ? 15.856 4.092 -12.149 1.00 97.19 80 ALA A CA 1
ATOM 586 C C . ALA A 1 80 ? 16.450 3.787 -13.537 1.00 97.19 80 ALA A C 1
ATOM 588 O O . ALA A 1 80 ? 17.541 4.262 -13.857 1.00 97.19 80 ALA A O 1
ATOM 589 N N . VAL A 1 81 ? 15.720 3.048 -14.380 1.00 97.44 81 VAL A N 1
ATOM 590 C CA . VAL A 1 81 ? 16.154 2.715 -15.749 1.00 97.44 81 VAL A CA 1
ATOM 591 C C . VAL A 1 81 ? 16.267 3.970 -16.618 1.00 97.44 81 VAL A C 1
ATOM 593 O O . VAL A 1 81 ? 17.226 4.121 -17.374 1.00 97.44 81 VAL A O 1
ATOM 596 N N . LEU A 1 82 ? 15.310 4.893 -16.505 1.00 97.88 82 LEU A N 1
ATOM 597 C CA . LEU A 1 82 ? 15.299 6.122 -17.297 1.00 97.88 82 LEU A CA 1
ATOM 598 C C . LEU A 1 82 ? 16.398 7.113 -16.875 1.00 97.88 82 LEU A C 1
ATOM 600 O O . LEU A 1 82 ? 17.017 7.727 -17.741 1.00 97.88 82 LEU A O 1
ATOM 604 N N . ARG A 1 83 ? 16.726 7.216 -15.581 1.00 98.00 83 ARG A N 1
ATOM 605 C CA . ARG A 1 83 ? 17.881 8.009 -15.113 1.00 98.00 83 ARG A CA 1
ATOM 606 C C . ARG A 1 83 ? 19.218 7.411 -15.552 1.00 98.00 83 ARG A C 1
ATOM 608 O O . ARG A 1 83 ? 20.141 8.146 -15.909 1.00 98.00 83 ARG A O 1
ATOM 615 N N . ASP A 1 84 ? 19.339 6.082 -15.551 1.00 96.88 84 ASP A N 1
ATOM 616 C CA . ASP A 1 84 ? 20.519 5.402 -16.100 1.00 96.88 84 ASP A CA 1
ATOM 617 C C . ASP A 1 84 ? 20.689 5.708 -17.600 1.00 96.88 84 ASP A C 1
ATOM 619 O O . ASP A 1 84 ? 21.790 6.028 -18.053 1.00 96.88 84 ASP A O 1
ATOM 623 N N . LEU A 1 85 ? 19.589 5.705 -18.359 1.00 96.62 85 LEU A N 1
ATOM 624 C CA . LEU A 1 85 ? 19.569 6.090 -19.771 1.00 96.62 85 LEU A CA 1
ATOM 625 C C . LEU A 1 85 ? 20.051 7.536 -19.992 1.00 96.62 85 LEU A C 1
ATOM 627 O O . LEU A 1 85 ? 20.877 7.763 -20.878 1.00 96.62 85 LEU A O 1
ATOM 631 N N . GLU A 1 86 ? 19.594 8.501 -19.189 1.00 97.00 86 GLU A N 1
ATOM 632 C CA . GLU A 1 86 ? 20.087 9.887 -19.251 1.00 97.00 86 GLU A CA 1
ATOM 633 C C . GLU A 1 86 ? 21.580 9.993 -18.949 1.00 97.00 86 GLU A C 1
ATOM 635 O O . GLU A 1 86 ? 22.310 10.714 -19.631 1.00 97.00 86 GLU A O 1
ATOM 640 N N . THR A 1 87 ? 22.036 9.249 -17.943 1.00 97.25 87 THR A N 1
ATOM 641 C CA . THR A 1 87 ? 23.423 9.285 -17.480 1.00 97.25 87 THR A CA 1
ATOM 642 C C . THR A 1 87 ? 24.368 8.692 -18.523 1.00 97.25 87 THR A C 1
ATOM 644 O O . THR A 1 87 ? 25.421 9.264 -18.810 1.00 97.25 87 THR A O 1
ATOM 647 N N . ARG A 1 88 ? 24.000 7.554 -19.124 1.00 96.00 88 ARG A N 1
ATOM 648 C CA . ARG A 1 88 ? 24.848 6.840 -20.090 1.00 96.00 88 ARG A CA 1
ATOM 649 C C . ARG A 1 88 ? 24.744 7.390 -21.511 1.00 96.00 88 ARG A C 1
ATOM 651 O O . ARG A 1 88 ? 25.727 7.336 -22.250 1.00 96.00 88 ARG A O 1
ATOM 658 N N . PHE A 1 89 ? 23.594 7.944 -21.900 1.00 96.75 89 PHE A N 1
ATOM 659 C CA . PHE A 1 89 ? 23.322 8.368 -23.279 1.00 96.75 89 PHE A CA 1
ATOM 660 C C . PHE A 1 89 ? 22.733 9.788 -23.398 1.00 96.75 89 PHE A C 1
ATOM 662 O O . PHE A 1 89 ? 21.771 9.988 -24.148 1.00 96.75 89 PHE A O 1
ATOM 669 N N . PRO A 1 90 ? 23.332 10.820 -22.774 1.00 96.75 90 PRO A N 1
ATOM 670 C CA . PRO A 1 90 ? 22.705 12.135 -22.571 1.00 96.75 90 PRO A CA 1
ATOM 671 C C . PRO A 1 90 ? 22.324 12.893 -23.854 1.00 96.75 90 PRO A C 1
ATOM 673 O O . PRO A 1 90 ? 21.503 13.805 -23.829 1.00 96.75 90 PRO A O 1
ATOM 676 N N . LYS A 1 91 ? 22.929 12.557 -25.001 1.00 96.75 91 LYS A N 1
ATOM 677 C CA . LYS A 1 91 ? 22.701 13.250 -26.286 1.00 96.75 91 LYS A CA 1
ATOM 678 C C . LYS A 1 91 ? 21.660 12.569 -27.180 1.00 96.75 91 LYS A C 1
ATOM 680 O O . LYS A 1 91 ? 21.342 13.094 -28.252 1.00 96.75 91 LYS A O 1
ATOM 685 N N . THR A 1 92 ? 21.149 11.412 -26.769 1.00 97.31 92 THR A N 1
ATOM 686 C CA . THR A 1 92 ? 20.223 10.612 -27.577 1.00 97.31 92 THR A CA 1
ATOM 687 C C . THR A 1 92 ? 18.793 11.163 -27.526 1.00 97.31 92 THR A C 1
ATOM 689 O O . THR A 1 92 ? 18.411 11.812 -26.546 1.00 97.31 92 THR A O 1
ATOM 692 N N . PRO A 1 93 ? 17.979 10.957 -28.579 1.00 97.88 93 PRO A N 1
ATOM 693 C CA . PRO A 1 93 ? 16.548 11.256 -28.535 1.00 97.88 93 PRO A CA 1
ATOM 694 C C . PRO A 1 93 ? 15.830 10.558 -27.375 1.00 97.88 93 PRO A C 1
ATOM 696 O O . PRO A 1 93 ? 14.963 11.161 -26.752 1.00 97.88 93 PRO A O 1
ATOM 699 N N . GLU A 1 94 ? 16.223 9.326 -27.064 1.00 97.88 94 GLU A N 1
ATOM 700 C CA . GLU A 1 94 ? 15.650 8.509 -25.999 1.00 97.88 94 GLU A CA 1
ATOM 701 C C . GLU A 1 94 ? 15.912 9.107 -24.616 1.00 97.88 94 GLU A C 1
ATOM 703 O O . GLU A 1 94 ? 14.989 9.191 -23.813 1.00 97.88 94 GLU A O 1
ATOM 708 N N . ALA A 1 95 ? 17.127 9.600 -24.355 1.00 97.50 95 ALA A N 1
ATOM 709 C CA . ALA A 1 95 ? 17.432 10.312 -23.114 1.00 97.50 95 ALA A CA 1
ATOM 710 C C . ALA A 1 95 ? 16.612 11.604 -22.977 1.00 97.50 95 ALA A C 1
ATOM 712 O O . ALA A 1 95 ? 16.111 11.904 -21.900 1.00 97.50 95 ALA A O 1
ATOM 713 N N . ARG A 1 96 ? 16.389 12.347 -24.071 1.00 97.75 96 ARG A N 1
ATOM 714 C CA . ARG A 1 96 ? 15.491 13.517 -24.035 1.00 97.75 96 ARG A CA 1
ATOM 715 C C . ARG A 1 96 ? 14.042 13.129 -23.745 1.00 97.75 96 ARG A C 1
ATOM 717 O O . ARG A 1 96 ? 13.350 13.870 -23.061 1.00 97.75 96 ARG A O 1
ATOM 724 N N . GLN A 1 97 ? 13.574 11.997 -24.268 1.00 97.62 97 GLN A N 1
ATOM 725 C CA . GLN A 1 97 ? 12.235 11.488 -23.962 1.00 97.62 97 GLN A CA 1
ATOM 726 C C . GLN A 1 97 ? 12.130 11.053 -22.498 1.00 97.62 97 GLN A C 1
ATOM 728 O O . GLN A 1 97 ? 11.159 11.409 -21.839 1.00 97.62 97 GLN A O 1
ATOM 733 N N . ALA A 1 98 ? 13.144 10.362 -21.974 1.00 97.69 98 ALA A N 1
ATOM 734 C CA . ALA A 1 98 ? 13.237 10.006 -20.561 1.00 97.69 98 ALA A CA 1
ATOM 735 C C . ALA A 1 98 ? 13.155 11.245 -19.656 1.00 97.69 98 ALA A C 1
ATOM 737 O O . ALA A 1 98 ? 12.323 11.269 -18.752 1.00 97.69 98 ALA A O 1
ATOM 738 N N . ALA A 1 99 ? 13.905 12.303 -19.976 1.00 97.50 99 ALA A N 1
ATOM 739 C CA . ALA A 1 99 ? 13.900 13.568 -19.237 1.00 97.50 99 ALA A CA 1
ATOM 740 C C . ALA A 1 99 ? 12.524 14.222 -19.131 1.00 97.50 99 ALA A C 1
ATOM 742 O O . ALA A 1 99 ? 12.193 14.835 -18.119 1.00 97.50 99 ALA A O 1
ATOM 743 N N . LEU A 1 100 ? 11.708 14.094 -20.178 1.00 97.69 100 LEU A N 1
ATOM 744 C CA . LEU A 1 100 ? 10.353 14.639 -20.191 1.00 97.69 100 LEU A CA 1
ATOM 745 C C . LEU A 1 100 ? 9.377 13.801 -19.357 1.00 97.69 100 LEU A C 1
ATOM 747 O O . LEU A 1 100 ? 8.401 14.344 -18.849 1.00 97.69 100 LEU A O 1
ATOM 751 N N . LEU A 1 101 ? 9.623 12.495 -19.227 1.00 96.94 101 LEU A N 1
ATOM 752 C CA . LEU A 1 101 ? 8.734 11.556 -18.538 1.00 96.94 101 LEU A CA 1
ATOM 753 C C . LEU A 1 101 ? 9.069 11.397 -17.052 1.00 96.94 101 LEU A C 1
ATOM 755 O O . LEU A 1 101 ? 8.167 11.180 -16.245 1.00 96.94 101 LEU A O 1
ATOM 759 N N . LEU A 1 102 ? 10.346 11.517 -16.685 1.00 97.38 102 LEU A N 1
ATOM 760 C CA . LEU A 1 102 ? 10.837 11.307 -15.323 1.00 97.38 102 LEU A CA 1
ATOM 761 C C . LEU A 1 102 ? 10.076 12.105 -14.254 1.00 97.38 102 LEU A C 1
ATOM 763 O O . LEU A 1 102 ? 9.665 11.480 -13.280 1.00 97.38 102 LEU A O 1
ATOM 767 N N . PRO A 1 103 ? 9.794 13.417 -14.417 1.00 97.88 103 PRO A N 1
ATOM 768 C CA . PRO A 1 103 ? 9.060 14.168 -13.400 1.00 97.88 103 PRO A CA 1
ATOM 769 C C . PRO A 1 103 ? 7.668 13.599 -13.106 1.00 97.88 103 PRO A C 1
ATOM 771 O O . PRO A 1 103 ? 7.221 13.625 -11.963 1.00 97.88 103 PRO A O 1
ATOM 774 N N . GLN A 1 104 ? 6.983 13.079 -14.128 1.00 96.50 104 GLN A N 1
ATOM 775 C CA . GLN A 1 104 ? 5.673 12.461 -13.948 1.00 96.50 104 GLN A CA 1
ATOM 776 C C . GLN A 1 104 ? 5.792 11.104 -13.245 1.00 96.50 104 GLN A C 1
ATOM 778 O O . GLN A 1 104 ? 5.035 10.838 -12.318 1.00 96.50 104 GLN A O 1
ATOM 783 N N . ILE A 1 105 ? 6.748 10.269 -13.655 1.00 97.12 105 ILE A N 1
ATOM 784 C CA . ILE A 1 105 ? 6.970 8.947 -13.049 1.00 97.12 105 ILE A CA 1
ATOM 785 C C . ILE A 1 105 ? 7.381 9.087 -11.577 1.00 97.12 105 ILE A C 1
ATOM 787 O O . ILE A 1 105 ? 6.893 8.343 -10.731 1.00 97.12 105 ILE A O 1
ATOM 791 N N . ASP A 1 106 ? 8.233 10.062 -11.260 1.00 97.00 106 ASP A N 1
ATOM 792 C CA . ASP A 1 106 ? 8.637 10.361 -9.884 1.00 97.00 106 ASP A CA 1
ATOM 793 C C . ASP A 1 106 ? 7.446 10.818 -9.041 1.00 97.00 106 ASP A C 1
ATOM 795 O O . ASP A 1 106 ? 7.245 10.327 -7.933 1.00 97.00 106 ASP A O 1
ATOM 799 N N . TYR A 1 107 ? 6.606 11.696 -9.592 1.00 95.88 107 TYR A N 1
ATOM 800 C CA . TYR A 1 107 ? 5.381 12.121 -8.924 1.00 95.88 107 TYR A CA 1
ATOM 801 C C . TYR A 1 107 ? 4.423 10.948 -8.658 1.00 95.88 107 TYR A C 1
ATOM 803 O O . TYR A 1 107 ? 3.844 10.857 -7.576 1.00 95.88 107 TYR A O 1
ATOM 811 N N . GLU A 1 108 ? 4.270 10.030 -9.615 1.00 93.25 108 GLU A N 1
ATOM 812 C CA . GLU A 1 108 ? 3.458 8.819 -9.449 1.00 93.25 108 GLU A CA 1
ATOM 813 C C . GLU A 1 108 ? 4.036 7.887 -8.371 1.00 93.25 108 GLU A C 1
ATOM 815 O O . GLU A 1 108 ? 3.292 7.428 -7.503 1.00 93.25 108 GLU A O 1
ATOM 820 N N . ALA A 1 109 ? 5.356 7.673 -8.353 1.00 94.25 109 ALA A N 1
ATOM 821 C CA . ALA A 1 109 ? 6.026 6.881 -7.320 1.00 94.25 109 ALA A CA 1
ATOM 822 C C . ALA A 1 109 ? 5.844 7.482 -5.915 1.00 94.25 109 ALA A C 1
ATOM 824 O O . ALA A 1 109 ? 5.538 6.761 -4.961 1.00 94.25 109 ALA A O 1
ATOM 825 N N . ASP A 1 110 ? 5.990 8.802 -5.786 1.00 95.81 110 ASP A N 1
ATOM 826 C CA . ASP A 1 110 ? 5.808 9.515 -4.520 1.00 95.81 110 ASP A CA 1
ATOM 827 C C . ASP A 1 110 ? 4.360 9.422 -4.025 1.00 95.81 110 ASP A C 1
ATOM 829 O O . ASP A 1 110 ? 4.117 9.197 -2.834 1.00 95.81 110 ASP A O 1
ATOM 833 N N . LEU A 1 111 ? 3.384 9.549 -4.931 1.00 94.94 111 LEU A N 1
ATOM 834 C CA . LEU A 1 111 ? 1.968 9.382 -4.606 1.00 94.94 111 LEU A CA 1
ATOM 835 C C . LEU A 1 111 ? 1.654 7.963 -4.128 1.00 94.94 111 LEU A C 1
ATOM 837 O O . LEU A 1 111 ? 0.963 7.804 -3.120 1.00 94.94 111 LEU A O 1
ATOM 841 N N . GLU A 1 112 ? 2.159 6.938 -4.813 1.00 93.19 112 GLU A N 1
ATOM 842 C CA . GLU A 1 112 ? 1.975 5.542 -4.407 1.00 93.19 112 GLU A CA 1
ATOM 843 C C . GLU A 1 112 ? 2.620 5.265 -3.042 1.00 93.19 112 GLU A C 1
ATOM 845 O O . GLU A 1 112 ? 1.996 4.650 -2.169 1.00 93.19 112 GLU A O 1
ATOM 850 N N . GLY A 1 113 ? 3.823 5.795 -2.804 1.00 93.88 113 GLY A N 1
ATOM 851 C CA . GLY A 1 113 ? 4.494 5.721 -1.508 1.00 93.88 113 GLY A CA 1
ATOM 852 C C . GLY A 1 113 ? 3.691 6.395 -0.391 1.00 93.88 113 GLY A C 1
ATOM 853 O O . GLY A 1 113 ? 3.448 5.797 0.662 1.00 93.88 113 GLY A O 1
ATOM 854 N N . ALA A 1 114 ? 3.211 7.619 -0.623 1.00 96.38 114 ALA A N 1
ATOM 855 C CA . ALA A 1 114 ? 2.384 8.353 0.332 1.00 96.38 114 ALA A CA 1
ATOM 856 C C . ALA A 1 114 ? 1.044 7.648 0.600 1.00 96.38 114 ALA A C 1
ATOM 858 O O . ALA A 1 114 ? 0.576 7.611 1.745 1.00 96.38 114 ALA A O 1
ATOM 859 N N . ALA A 1 115 ? 0.440 7.044 -0.425 1.00 95.88 115 ALA A N 1
ATOM 860 C CA . ALA A 1 115 ? -0.780 6.258 -0.296 1.00 95.88 115 ALA A CA 1
ATOM 861 C C . ALA A 1 115 ? -0.552 5.007 0.564 1.00 95.88 115 ALA A C 1
ATOM 863 O O . ALA A 1 115 ? -1.353 4.734 1.460 1.00 95.88 115 ALA A O 1
ATOM 864 N N . ALA A 1 116 ? 0.560 4.292 0.367 1.00 95.50 116 ALA A N 1
ATOM 865 C CA . ALA A 1 116 ? 0.917 3.123 1.169 1.00 95.50 116 ALA A CA 1
ATOM 866 C C . ALA A 1 116 ? 1.138 3.476 2.651 1.00 95.50 116 ALA A C 1
ATOM 868 O O . ALA A 1 116 ? 0.595 2.813 3.538 1.00 95.50 116 ALA A O 1
ATOM 869 N N . VAL A 1 117 ? 1.871 4.560 2.932 1.00 97.75 117 VAL A N 1
ATOM 870 C CA . VAL A 1 117 ? 2.079 5.064 4.303 1.00 97.75 117 VAL A CA 1
ATOM 871 C C . VAL A 1 117 ? 0.748 5.453 4.948 1.00 97.75 117 VAL A C 1
ATOM 873 O O . VAL A 1 117 ? 0.467 5.085 6.092 1.00 97.75 117 VAL A O 1
ATOM 876 N N . THR A 1 118 ? -0.103 6.158 4.204 1.00 97.88 118 THR A N 1
ATOM 877 C CA . THR A 1 118 ? -1.428 6.572 4.679 1.00 97.88 118 THR A CA 1
ATOM 878 C C . THR A 1 118 ? -2.314 5.362 4.980 1.00 97.88 118 THR A C 1
ATOM 880 O O . THR A 1 118 ? -2.944 5.309 6.038 1.00 97.88 118 THR A O 1
ATOM 883 N N . ALA A 1 119 ? -2.326 4.355 4.104 1.00 97.88 119 ALA A N 1
ATOM 884 C CA . ALA A 1 119 ? -3.072 3.116 4.300 1.00 97.88 119 ALA A CA 1
ATOM 885 C C . ALA A 1 119 ? -2.608 2.357 5.555 1.00 97.88 119 ALA A C 1
ATOM 887 O O . ALA A 1 119 ? -3.441 1.910 6.347 1.00 97.88 119 ALA A O 1
ATOM 888 N N . ALA A 1 120 ? -1.294 2.277 5.788 1.00 98.06 120 ALA A N 1
ATOM 889 C CA . ALA A 1 120 ? -0.739 1.680 7.001 1.00 98.06 120 ALA A CA 1
ATOM 890 C C . ALA A 1 120 ? -1.193 2.430 8.266 1.00 98.06 120 ALA A C 1
ATOM 892 O O . ALA A 1 120 ? -1.616 1.805 9.242 1.00 98.06 120 ALA A O 1
ATOM 893 N N . ARG A 1 121 ? -1.190 3.769 8.235 1.00 98.31 121 ARG A N 1
ATOM 894 C CA . ARG A 1 121 ? -1.655 4.591 9.361 1.00 98.31 121 ARG A CA 1
ATOM 895 C C . ARG A 1 121 ? -3.150 4.422 9.636 1.00 98.31 121 ARG A C 1
ATOM 897 O O . ARG A 1 121 ? -3.554 4.369 10.796 1.00 98.31 1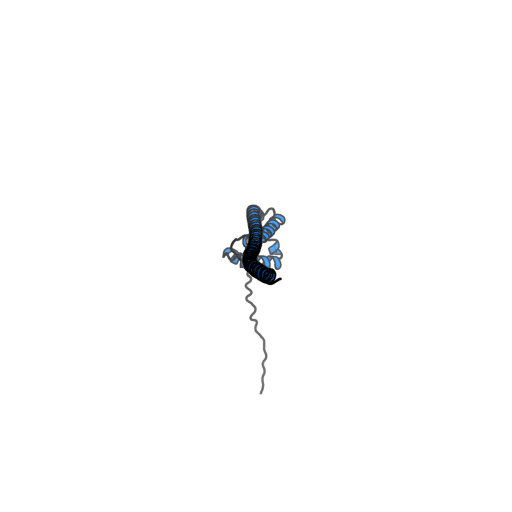21 ARG A O 1
ATOM 904 N N . ILE A 1 122 ? -3.972 4.311 8.592 1.00 98.38 122 ILE A N 1
ATOM 905 C CA . ILE A 1 122 ? -5.407 4.022 8.729 1.00 98.38 122 ILE A CA 1
ATOM 906 C C . ILE A 1 122 ? -5.611 2.669 9.418 1.00 98.38 122 ILE A C 1
ATOM 908 O O . ILE A 1 122 ? -6.398 2.585 10.362 1.00 98.38 122 ILE A O 1
ATOM 912 N N . ALA A 1 123 ? -4.882 1.631 9.000 1.00 98.44 123 ALA A N 1
ATOM 913 C CA . ALA A 1 123 ? -4.980 0.305 9.606 1.00 98.44 123 ALA A CA 1
ATOM 914 C C . ALA A 1 123 ? -4.590 0.317 11.097 1.00 98.44 123 ALA A C 1
ATOM 916 O O . ALA A 1 123 ? -5.289 -0.267 11.928 1.00 98.44 123 ALA A O 1
ATOM 917 N N . GLU A 1 124 ? -3.518 1.026 11.458 1.00 98.38 124 GLU A N 1
ATOM 918 C CA . GLU A 1 124 ? -3.089 1.202 12.851 1.00 98.38 124 GLU A CA 1
ATOM 919 C C . GLU A 1 124 ? -4.169 1.896 13.700 1.00 98.38 124 GLU A C 1
ATOM 921 O O . GLU A 1 124 ? -4.536 1.415 14.776 1.00 98.38 124 GLU A O 1
ATOM 926 N N . LEU A 1 125 ? -4.737 2.998 13.199 1.00 98.44 125 LEU A N 1
ATOM 927 C CA . LEU A 1 125 ? -5.793 3.739 13.893 1.00 98.44 125 LEU A CA 1
ATOM 928 C C . LEU A 1 125 ? -7.068 2.905 14.065 1.00 98.44 125 LEU A C 1
ATOM 930 O O . LEU A 1 125 ? -7.701 2.962 15.119 1.00 98.44 125 LEU A O 1
ATOM 934 N N . GLN A 1 126 ? -7.431 2.092 13.072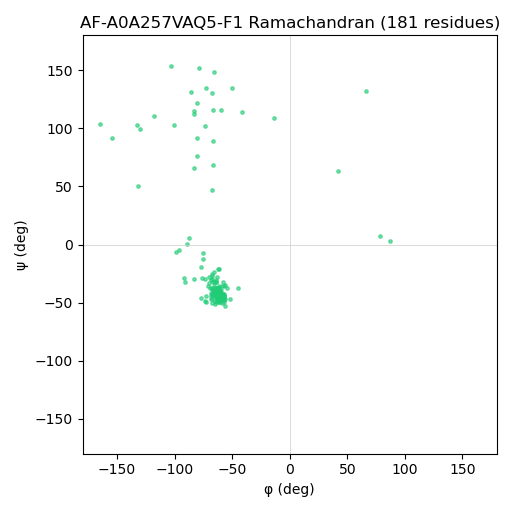 1.00 98.62 126 GLN A N 1
ATOM 935 C CA . GLN A 1 126 ? -8.564 1.171 13.172 1.00 98.62 126 GLN A CA 1
ATOM 936 C C . GLN A 1 126 ? -8.349 0.117 14.265 1.00 98.62 126 GLN A C 1
ATOM 938 O O . GLN A 1 126 ? -9.273 -0.176 15.029 1.00 98.62 126 GLN A O 1
ATOM 943 N N . GLN A 1 127 ? -7.135 -0.425 14.390 1.00 98.44 127 GLN A N 1
ATOM 944 C CA . GLN A 1 127 ? -6.801 -1.368 15.460 1.00 98.44 127 GLN A CA 1
ATOM 945 C C . GLN A 1 127 ? -6.851 -0.706 16.842 1.00 98.44 127 GLN A C 1
ATOM 947 O O . GLN A 1 127 ? -7.414 -1.281 17.778 1.00 98.44 127 GLN A O 1
ATOM 952 N N . ALA A 1 128 ? -6.307 0.506 16.969 1.00 98.44 128 ALA A N 1
ATOM 953 C CA . ALA A 1 128 ? -6.354 1.276 18.208 1.00 98.44 128 ALA A CA 1
ATOM 954 C C . ALA A 1 128 ? -7.801 1.589 18.624 1.00 98.44 128 ALA A C 1
ATOM 956 O O . ALA A 1 128 ? -8.176 1.375 19.779 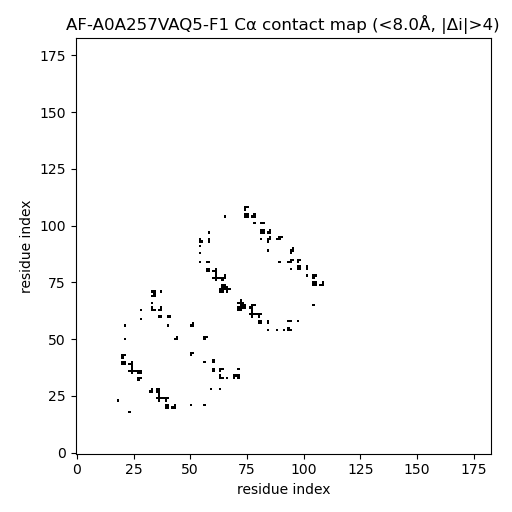1.00 98.44 128 ALA A O 1
ATOM 957 N N . LEU A 1 129 ? -8.641 2.005 17.671 1.00 98.56 129 LEU A N 1
ATOM 958 C CA . LEU A 1 129 ? -10.061 2.256 17.905 1.00 98.56 129 LEU A CA 1
ATOM 959 C C . LEU A 1 129 ? -10.790 0.984 18.355 1.00 98.56 129 LEU A C 1
ATOM 961 O O . LEU A 1 129 ? -11.534 1.017 19.332 1.00 98.56 129 LEU A O 1
ATOM 965 N N . ALA A 1 130 ? -10.544 -0.151 17.696 1.00 98.44 130 ALA A N 1
ATOM 966 C CA . ALA A 1 130 ? -11.145 -1.427 18.077 1.00 98.44 130 ALA A CA 1
ATOM 967 C C . ALA A 1 130 ? -10.731 -1.866 19.492 1.00 98.44 130 ALA A C 1
ATOM 969 O O . ALA A 1 130 ? -11.552 -2.415 20.231 1.00 98.44 130 ALA A O 1
ATOM 970 N N . ARG A 1 131 ? -9.475 -1.621 19.892 1.00 98.50 131 ARG A N 1
ATOM 971 C CA . ARG A 1 131 ? -9.004 -1.880 21.260 1.00 98.50 131 ARG A CA 1
ATOM 972 C C . ARG A 1 131 ? -9.727 -0.988 22.266 1.00 98.50 131 ARG A C 1
ATOM 974 O O . ARG A 1 131 ? -10.313 -1.515 23.207 1.00 98.50 131 ARG A O 1
ATOM 981 N N . SER A 1 132 ? -9.761 0.319 22.020 1.00 98.12 132 SER A N 1
ATOM 982 C CA . SER A 1 132 ? -10.439 1.277 22.896 1.00 98.12 132 SER A CA 1
ATOM 983 C C . SER A 1 132 ? -11.927 0.944 23.061 1.00 98.12 132 SER A C 1
ATOM 985 O O . SER A 1 132 ? -12.428 0.890 24.177 1.00 98.12 132 SER A O 1
ATOM 987 N N . GLN A 1 133 ? -12.622 0.581 21.979 1.00 98.56 133 GLN A N 1
ATOM 988 C CA . GLN A 1 133 ? -14.025 0.157 22.044 1.00 98.56 133 GLN A CA 1
ATOM 989 C C . GLN A 1 133 ? -14.240 -1.104 22.893 1.00 98.56 133 GLN A C 1
ATOM 991 O O . GLN A 1 133 ? -15.269 -1.230 23.559 1.00 98.56 133 GLN A O 1
ATOM 996 N N . ARG A 1 134 ? -13.301 -2.059 22.875 1.00 98.44 134 ARG A N 1
ATOM 997 C CA . ARG A 1 134 ? -13.369 -3.246 23.744 1.00 98.44 134 ARG A CA 1
ATOM 998 C C . ARG A 1 134 ? -13.165 -2.872 25.206 1.00 98.44 1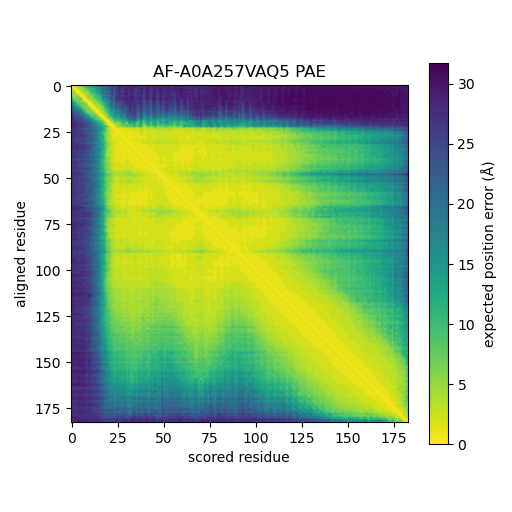34 ARG A C 1
ATOM 1000 O O . ARG A 1 134 ? -13.892 -3.385 26.049 1.00 98.44 134 ARG A O 1
ATOM 1007 N N . GLU A 1 135 ? -12.221 -1.981 25.491 1.00 98.19 135 GLU A N 1
ATOM 1008 C CA . GLU A 1 135 ? -11.971 -1.476 26.843 1.00 98.19 135 GLU A CA 1
ATOM 1009 C C . GLU A 1 135 ? -13.193 -0.738 27.391 1.00 98.19 135 GLU A C 1
ATOM 1011 O O . GLU A 1 135 ? -13.637 -1.054 28.491 1.00 98.19 135 GLU A O 1
ATOM 1016 N N . THR A 1 136 ? -13.812 0.152 26.607 1.00 97.88 136 THR A N 1
ATOM 1017 C CA . THR A 1 136 ? -15.047 0.841 27.014 1.00 97.88 136 THR A CA 1
ATOM 1018 C C . THR A 1 136 ? -16.159 -0.155 27.334 1.00 97.88 136 THR A C 1
ATOM 1020 O O . THR A 1 136 ? -16.753 -0.080 28.402 1.00 97.88 136 THR A O 1
ATOM 1023 N N . ARG A 1 137 ? -16.384 -1.163 26.478 1.00 98.19 137 ARG A N 1
ATOM 1024 C CA . ARG A 1 137 ? -17.397 -2.204 26.736 1.00 98.19 137 ARG A CA 1
ATOM 1025 C C . ARG A 1 137 ? -17.100 -3.028 27.990 1.00 98.19 137 ARG A C 1
ATOM 1027 O O . ARG A 1 137 ? -18.027 -3.419 28.696 1.00 98.19 137 ARG A O 1
ATOM 1034 N N . ALA A 1 138 ? -15.828 -3.326 28.250 1.00 98.06 138 ALA A N 1
ATOM 1035 C CA . ALA A 1 138 ? -15.418 -4.057 29.444 1.00 98.06 138 ALA A CA 1
ATOM 1036 C C . ALA A 1 138 ? -15.643 -3.222 30.713 1.00 98.06 138 ALA A C 1
ATOM 1038 O O . ALA A 1 138 ? -16.178 -3.738 31.693 1.00 98.06 138 ALA A O 1
ATOM 1039 N N . LEU A 1 139 ? -15.297 -1.933 30.672 1.00 97.56 139 LEU A N 1
ATOM 1040 C CA . LEU A 1 139 ? -15.549 -0.996 31.765 1.00 97.56 139 LEU A CA 1
ATOM 1041 C C . LEU A 1 139 ? -17.049 -0.816 32.013 1.00 97.56 139 LEU A C 1
ATOM 1043 O O . LEU A 1 139 ? -17.475 -0.904 33.160 1.00 97.56 139 LEU A O 1
ATOM 1047 N N . ASP A 1 140 ? -17.863 -0.670 30.967 1.00 98.19 140 ASP A N 1
ATOM 1048 C CA . ASP A 1 140 ? -19.323 -0.574 31.096 1.00 98.19 140 ASP A CA 1
ATOM 1049 C C . ASP A 1 140 ? -19.914 -1.818 31.782 1.00 98.19 140 ASP A C 1
ATOM 1051 O O . ASP A 1 140 ? -20.770 -1.717 32.668 1.00 98.19 140 ASP A O 1
ATOM 1055 N N . ALA A 1 141 ? -19.434 -3.012 31.417 1.00 97.75 141 ALA A N 1
ATOM 1056 C CA . ALA A 1 141 ? -19.853 -4.262 32.047 1.00 97.75 141 ALA A CA 1
ATOM 1057 C C . ALA A 1 141 ? -19.406 -4.360 33.519 1.00 97.75 141 ALA A C 1
ATOM 1059 O O . ALA A 1 141 ? -20.176 -4.824 34.369 1.00 97.75 141 ALA A O 1
ATOM 1060 N N . ALA A 1 142 ? -18.190 -3.903 33.834 1.00 97.81 142 ALA A N 1
ATOM 1061 C CA . ALA A 1 142 ? -17.673 -3.862 35.199 1.00 97.81 142 ALA A CA 1
ATOM 1062 C C . ALA A 1 142 ? -18.486 -2.896 36.073 1.00 97.81 142 ALA A C 1
ATOM 1064 O O . ALA A 1 142 ? -18.988 -3.301 37.119 1.00 97.81 142 ALA A O 1
ATOM 1065 N N . VAL A 1 143 ? -18.729 -1.672 35.592 1.00 98.38 143 VAL A N 1
ATOM 1066 C CA . VAL A 1 143 ? -19.551 -0.661 36.275 1.00 98.38 143 VAL A CA 1
ATOM 1067 C C . VAL A 1 143 ? -20.957 -1.189 36.544 1.00 98.38 143 VAL A C 1
ATOM 1069 O O . VAL A 1 143 ? -21.483 -1.017 37.645 1.00 98.38 143 VAL A O 1
ATOM 1072 N N . LYS A 1 144 ? -21.574 -1.880 35.577 1.00 97.81 144 LYS A N 1
ATOM 1073 C CA . LYS A 1 144 ? -22.889 -2.501 35.780 1.00 97.81 144 LYS A CA 1
ATOM 1074 C C . LYS A 1 144 ? -22.852 -3.556 36.890 1.00 97.81 144 LYS A C 1
ATOM 1076 O O . LYS A 1 144 ? -23.714 -3.548 37.767 1.00 97.81 144 LYS A O 1
ATOM 1081 N N . THR A 1 145 ? -21.840 -4.420 36.879 1.00 98.00 145 THR A N 1
ATOM 1082 C CA . THR A 1 145 ? -21.661 -5.473 37.890 1.00 98.00 145 THR A CA 1
ATOM 1083 C C . THR A 1 145 ? -21.466 -4.884 39.287 1.00 98.00 145 THR A C 1
ATOM 1085 O O . THR A 1 145 ? -22.133 -5.301 40.233 1.00 98.00 145 THR A O 1
ATOM 1088 N N . GLU A 1 146 ? -20.598 -3.882 39.425 1.00 97.38 146 GLU A N 1
ATOM 1089 C CA . GLU A 1 146 ? -20.371 -3.187 40.694 1.00 97.38 146 GLU A CA 1
ATOM 1090 C C . GLU A 1 146 ? -21.634 -2.469 41.176 1.00 97.38 146 GLU A C 1
ATOM 1092 O O . GLU A 1 146 ? -21.981 -2.543 42.353 1.00 97.38 146 GLU A O 1
ATOM 1097 N N . THR A 1 147 ? -22.385 -1.843 40.267 1.00 98.25 147 THR A N 1
ATOM 1098 C CA . THR A 1 147 ? -23.661 -1.197 40.602 1.00 98.25 147 THR A CA 1
ATOM 1099 C C . THR A 1 147 ? -24.657 -2.209 41.172 1.00 98.25 147 THR A C 1
ATOM 1101 O O . THR A 1 147 ? -25.287 -1.945 42.198 1.00 98.25 147 THR A O 1
ATOM 1104 N N . GLU A 1 148 ? -24.778 -3.394 40.566 1.00 97.81 148 GLU A N 1
ATOM 1105 C CA . GLU A 1 148 ? -25.623 -4.477 41.082 1.00 97.81 148 GLU A CA 1
ATOM 1106 C C . GLU A 1 148 ? -25.152 -4.971 42.460 1.00 97.81 148 GLU A C 1
ATOM 1108 O O . GLU A 1 148 ? -25.977 -5.194 43.350 1.00 97.81 148 GLU A O 1
ATOM 1113 N N . GLN A 1 149 ? -23.840 -5.105 42.674 1.00 97.38 149 GLN A N 1
ATOM 1114 C CA . GLN A 1 149 ? -23.274 -5.478 43.975 1.00 97.38 149 GLN A CA 1
ATOM 1115 C C . GLN A 1 149 ? -23.576 -4.432 45.051 1.00 97.38 149 GLN A C 1
ATOM 1117 O O . GLN A 1 149 ? -24.027 -4.788 46.141 1.00 97.38 149 GLN A O 1
ATOM 1122 N N . VAL A 1 150 ? -23.399 -3.146 44.741 1.00 98.25 150 VAL A N 1
ATOM 1123 C CA . VAL A 1 150 ? -23.717 -2.040 45.652 1.00 98.25 150 VAL A CA 1
ATOM 1124 C C . VAL A 1 150 ? -25.195 -2.068 46.036 1.00 98.25 150 VAL A C 1
ATOM 1126 O O . VAL A 1 150 ? -25.519 -1.908 47.212 1.00 98.25 150 VAL A O 1
ATOM 1129 N N . GLN A 1 151 ? -26.102 -2.315 45.086 1.00 97.81 151 GLN A N 1
ATOM 1130 C CA . GLN A 1 151 ? -27.534 -2.426 45.383 1.00 97.81 151 GLN A CA 1
ATOM 1131 C C . GLN A 1 151 ? -27.846 -3.618 46.299 1.00 97.81 151 GLN A C 1
ATOM 1133 O O . GLN A 1 151 ? -28.604 -3.472 47.259 1.00 97.81 151 GLN A O 1
ATOM 1138 N N . ARG A 1 152 ? -27.220 -4.780 46.068 1.00 97.75 152 ARG A N 1
ATOM 1139 C CA . ARG A 1 152 ? -27.374 -5.956 46.944 1.00 97.75 152 ARG A CA 1
ATOM 1140 C C . ARG A 1 152 ? -26.870 -5.686 48.359 1.00 97.75 152 ARG A C 1
ATOM 1142 O O . ARG A 1 152 ? -27.561 -6.006 49.322 1.00 97.75 152 ARG A O 1
ATOM 1149 N N . LEU A 1 153 ? -25.696 -5.071 48.494 1.00 97.50 153 LEU A N 1
ATOM 1150 C CA . LEU A 1 153 ? -25.129 -4.724 49.798 1.00 97.50 153 LEU A CA 1
ATOM 1151 C C . LEU A 1 153 ? -26.003 -3.712 50.544 1.00 97.50 153 LEU A C 1
ATOM 1153 O O . LEU A 1 153 ? -26.228 -3.877 51.739 1.00 97.50 153 LEU A O 1
ATOM 1157 N N . LYS A 1 154 ? -26.559 -2.716 49.843 1.00 98.06 154 LYS A N 1
ATOM 1158 C CA . LYS A 1 154 ? -27.524 -1.773 50.428 1.00 98.06 154 LYS A CA 1
ATOM 1159 C C . LYS A 1 154 ? -28.781 -2.477 50.942 1.00 98.06 154 LYS A C 1
ATOM 1161 O O . LYS A 1 154 ? -29.230 -2.169 52.041 1.00 98.06 154 LYS A O 1
ATOM 1166 N N . ALA A 1 155 ? -29.323 -3.434 50.186 1.00 97.69 155 ALA A N 1
ATOM 1167 C CA . ALA A 1 155 ? -30.488 -4.209 50.614 1.00 97.69 155 ALA A CA 1
ATOM 1168 C C . ALA A 1 155 ? -30.193 -5.056 51.865 1.00 97.69 155 ALA A C 1
ATOM 1170 O O . ALA A 1 155 ? -30.971 -5.036 52.817 1.00 97.69 155 ALA A O 1
ATOM 1171 N N . LEU A 1 156 ? -29.041 -5.736 51.900 1.00 98.06 156 LEU A N 1
ATOM 1172 C CA . LEU A 1 156 ? -28.607 -6.515 53.065 1.00 98.06 156 LEU A CA 1
ATOM 1173 C C . LEU A 1 156 ? -28.386 -5.636 54.299 1.00 98.06 156 LEU A C 1
ATOM 1175 O O . LEU A 1 156 ? -28.770 -6.021 55.401 1.00 98.06 156 LEU A O 1
ATOM 1179 N N . LEU A 1 157 ? -27.785 -4.456 54.127 1.00 97.94 157 LEU A N 1
ATOM 1180 C CA . LEU A 1 157 ? -27.595 -3.500 55.216 1.00 97.94 157 LEU A CA 1
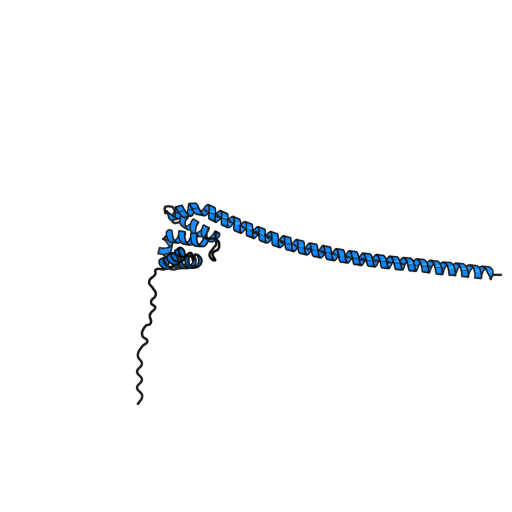ATOM 1181 C C . LEU A 1 157 ? -28.948 -3.069 55.801 1.00 97.94 157 LEU A C 1
ATOM 1183 O O . LEU A 1 157 ? -29.138 -3.150 57.012 1.00 97.94 157 LEU A O 1
ATOM 1187 N N . ALA A 1 158 ? -29.905 -2.702 54.945 1.00 97.38 158 ALA A N 1
ATOM 1188 C CA . ALA A 1 158 ? -31.249 -2.314 55.369 1.00 97.38 158 ALA A CA 1
ATOM 1189 C C . ALA A 1 158 ? -31.980 -3.446 56.117 1.00 97.38 158 ALA A C 1
ATOM 1191 O O . ALA A 1 158 ? -32.637 -3.204 57.131 1.00 97.38 158 ALA A O 1
ATOM 1192 N N . GLU A 1 159 ? -31.838 -4.695 55.661 1.00 97.94 159 GLU A N 1
ATOM 1193 C CA . GLU A 1 159 ? -32.397 -5.861 56.350 1.00 97.94 159 GLU A CA 1
ATOM 1194 C C . GLU A 1 159 ? -31.781 -6.048 57.745 1.00 97.94 159 GLU A C 1
ATOM 1196 O O . GLU A 1 159 ? -32.500 -6.247 58.728 1.00 97.94 159 GLU A O 1
ATOM 1201 N N . ARG A 1 160 ? -30.453 -5.940 57.858 1.00 97.50 160 ARG A N 1
ATOM 1202 C CA . ARG A 1 160 ? -29.742 -6.075 59.138 1.00 97.50 160 ARG A CA 1
ATOM 1203 C C . ARG A 1 160 ? -30.090 -4.956 60.110 1.00 97.50 160 ARG A C 1
ATOM 1205 O O . ARG A 1 160 ? -30.294 -5.229 61.291 1.00 97.50 160 ARG A O 1
ATOM 1212 N N . GLU A 1 161 ? -30.224 -3.725 59.630 1.00 97.88 161 GLU A N 1
ATOM 1213 C CA . GLU A 1 161 ? -30.700 -2.603 60.442 1.00 97.88 161 GLU A CA 1
ATOM 1214 C C . GLU A 1 161 ? -32.116 -2.851 60.980 1.00 97.88 161 GLU A C 1
ATOM 1216 O O . GLU A 1 161 ? -32.383 -2.589 62.154 1.00 97.88 161 GLU A O 1
ATOM 1221 N N . ALA A 1 162 ? -33.018 -3.406 60.164 1.00 97.00 162 ALA A N 1
ATOM 1222 C CA . ALA A 1 162 ? -34.365 -3.763 60.605 1.00 97.00 162 ALA A CA 1
ATOM 1223 C C . ALA A 1 162 ? -34.361 -4.890 61.656 1.00 97.00 162 ALA A C 1
ATOM 1225 O O . ALA A 1 162 ? -35.106 -4.815 62.634 1.00 97.00 162 ALA A O 1
ATOM 1226 N N . GLN A 1 163 ? -33.509 -5.908 61.492 1.00 96.44 163 GLN A N 1
ATOM 1227 C CA . GLN A 1 163 ? -33.334 -6.979 62.483 1.00 96.44 163 GLN A CA 1
ATOM 1228 C C . GLN A 1 163 ? -32.806 -6.437 63.816 1.00 96.44 163 GLN A C 1
ATOM 1230 O O . GLN A 1 163 ? -33.347 -6.772 64.866 1.00 96.44 163 GLN A O 1
ATOM 1235 N N . LEU A 1 164 ? -31.797 -5.560 63.782 1.00 96.81 164 LEU A N 1
ATOM 1236 C CA . LEU A 1 164 ? -31.248 -4.930 64.985 1.00 96.81 164 LEU A CA 1
ATOM 1237 C C . LEU A 1 164 ? -32.296 -4.102 65.730 1.00 96.81 164 LEU A C 1
ATOM 1239 O O . LEU A 1 164 ? -32.345 -4.154 66.956 1.00 96.81 164 LEU A O 1
ATOM 1243 N N . ARG A 1 165 ? -33.153 -3.371 65.004 1.00 96.19 165 ARG A N 1
ATOM 1244 C CA . ARG A 1 165 ? -34.280 -2.646 65.612 1.00 96.19 165 ARG A CA 1
ATOM 1245 C C . ARG A 1 165 ? -35.235 -3.601 66.327 1.00 96.19 165 ARG A C 1
ATOM 1247 O O . ARG A 1 165 ? -35.520 -3.375 67.493 1.00 96.19 165 ARG A O 1
ATOM 1254 N N . ARG A 1 166 ? -35.638 -4.703 65.684 1.00 96.56 166 ARG A N 1
ATOM 1255 C CA . ARG A 1 166 ? -36.517 -5.713 66.307 1.00 96.56 166 ARG A CA 1
ATOM 1256 C C . ARG A 1 166 ? -35.914 -6.315 67.573 1.00 96.56 166 ARG A C 1
ATOM 1258 O O . ARG A 1 166 ? -36.563 -6.305 68.609 1.00 96.56 166 ARG A O 1
ATOM 1265 N N . VAL A 1 167 ? -34.667 -6.783 67.505 1.00 96.12 167 VAL A N 1
ATOM 1266 C CA . VAL A 1 167 ? -33.979 -7.385 68.662 1.00 96.12 167 VAL A CA 1
ATOM 1267 C C . VAL A 1 167 ? -33.832 -6.374 69.800 1.00 96.12 167 VAL A C 1
ATOM 1269 O O . VAL A 1 167 ? -33.976 -6.725 70.969 1.00 96.12 167 VAL A O 1
ATOM 1272 N N . ARG A 1 168 ? -33.570 -5.103 69.478 1.00 95.75 168 ARG A N 1
ATOM 1273 C CA . ARG A 1 168 ? -33.533 -4.033 70.475 1.00 95.75 168 ARG A CA 1
ATOM 1274 C C . ARG A 1 168 ? -34.902 -3.822 71.129 1.00 95.75 168 ARG A C 1
ATOM 1276 O O . ARG A 1 168 ? -34.956 -3.721 72.351 1.00 95.75 168 ARG A O 1
ATOM 1283 N N . ASP A 1 169 ? -35.976 -3.766 70.347 1.00 95.44 169 ASP A N 1
ATOM 1284 C CA . ASP A 1 169 ? -37.337 -3.588 70.866 1.00 95.44 169 ASP A CA 1
ATOM 1285 C C . ASP A 1 169 ? -37.748 -4.771 71.768 1.00 95.44 169 ASP A C 1
ATOM 1287 O O . ASP A 1 169 ? -38.310 -4.565 72.844 1.00 95.44 169 ASP A O 1
ATOM 1291 N N . GLU A 1 170 ? -37.400 -6.004 71.381 1.00 94.69 170 GLU A N 1
ATOM 1292 C CA . GLU A 1 170 ? -37.594 -7.221 72.186 1.00 94.69 170 GLU A CA 1
ATOM 1293 C C . GLU A 1 170 ? -36.809 -7.169 73.509 1.00 94.69 170 GLU A C 1
ATOM 1295 O O . GLU A 1 170 ? -37.348 -7.487 74.570 1.00 94.69 170 GLU A O 1
ATOM 1300 N N . LEU A 1 171 ? -35.552 -6.716 73.477 1.00 93.44 171 LEU A N 1
ATOM 1301 C CA . LEU A 1 171 ? -34.738 -6.503 7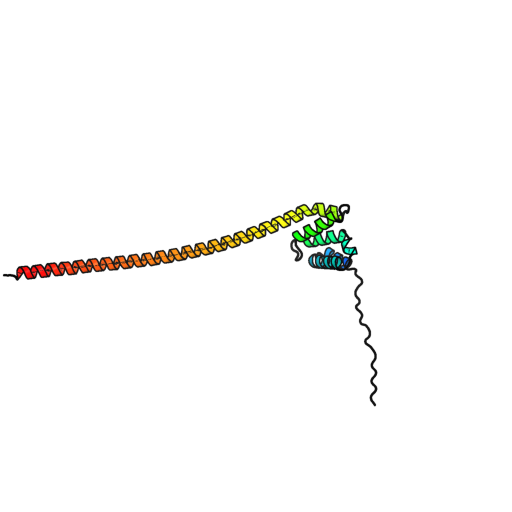4.679 1.00 93.44 171 LEU A CA 1
ATOM 1302 C C . LEU A 1 171 ? -35.340 -5.441 75.607 1.00 93.44 171 LEU A C 1
ATOM 1304 O O . LEU A 1 171 ? -35.366 -5.629 76.824 1.00 93.44 171 LEU A O 1
ATOM 1308 N N . GLU A 1 172 ? -35.827 -4.327 75.057 1.00 93.06 172 GLU A N 1
ATOM 1309 C CA . GLU A 1 172 ? -36.494 -3.282 75.839 1.00 93.06 172 GLU A CA 1
ATOM 1310 C C . GLU A 1 172 ? -37.794 -3.803 76.478 1.00 93.06 172 GLU A C 1
ATOM 1312 O O . GLU A 1 172 ? -38.074 -3.478 77.635 1.00 93.06 172 GLU A O 1
ATOM 1317 N N . GLN A 1 173 ? -38.558 -4.645 75.775 1.00 92.06 173 GLN A N 1
ATOM 1318 C CA . GLN A 1 173 ? -39.739 -5.318 76.325 1.00 92.06 173 GLN A CA 1
ATOM 1319 C C . GLN A 1 173 ? -39.390 -6.275 77.466 1.00 92.06 173 GLN A C 1
ATOM 1321 O O . GLN A 1 173 ? -39.992 -6.178 78.535 1.00 92.06 173 GLN A O 1
ATOM 1326 N N . LEU A 1 174 ? -38.406 -7.158 77.274 1.00 90.62 174 LEU A N 1
ATOM 1327 C CA . LEU A 1 174 ? -37.951 -8.085 78.315 1.00 90.62 174 LEU A CA 1
ATOM 1328 C C . LEU A 1 174 ? -37.498 -7.331 79.568 1.00 90.62 174 LEU A C 1
ATOM 1330 O O . LEU A 1 174 ? -37.917 -7.657 80.676 1.00 90.62 174 LEU A O 1
ATOM 1334 N N . LYS A 1 175 ? -36.734 -6.249 79.387 1.00 91.19 175 LYS A N 1
ATOM 1335 C CA . LYS A 1 175 ? -36.288 -5.401 80.494 1.00 91.19 175 LYS A CA 1
ATOM 1336 C C . LYS A 1 175 ? -37.455 -4.786 81.274 1.00 91.19 175 LYS A C 1
ATOM 1338 O O . LYS A 1 175 ? -37.370 -4.686 82.494 1.00 91.19 175 LYS A O 1
ATOM 1343 N N . ARG A 1 176 ? -38.531 -4.356 80.601 1.00 87.94 176 ARG A N 1
ATOM 1344 C CA . ARG A 1 176 ? -39.737 -3.842 81.281 1.00 87.94 176 ARG A CA 1
ATOM 1345 C C . ARG A 1 176 ? -40.410 -4.926 82.118 1.00 87.94 176 ARG A C 1
ATOM 1347 O O . ARG A 1 176 ? -40.731 -4.664 83.269 1.00 87.94 176 ARG A O 1
ATOM 1354 N N . ILE A 1 177 ? -40.554 -6.132 81.569 1.00 88.69 177 ILE A N 1
ATOM 1355 C CA . ILE A 1 177 ? -41.148 -7.274 82.281 1.00 88.69 177 ILE A CA 1
ATOM 1356 C C . ILE A 1 177 ? -40.339 -7.615 83.539 1.00 88.69 177 ILE A C 1
ATOM 1358 O O . ILE A 1 177 ? -40.919 -7.834 84.601 1.00 88.69 177 ILE A O 1
ATOM 1362 N N . ASP A 1 178 ? -39.009 -7.638 83.438 1.00 81.88 178 ASP A N 1
ATOM 1363 C CA . ASP A 1 178 ? -38.140 -7.947 84.578 1.00 81.88 178 ASP A CA 1
ATOM 1364 C C . ASP A 1 178 ? -38.191 -6.859 85.662 1.00 81.88 178 ASP A C 1
ATOM 1366 O O . ASP A 1 178 ? -38.202 -7.176 86.850 1.00 81.88 178 ASP A O 1
ATOM 1370 N N . LEU A 1 179 ? -38.286 -5.582 85.275 1.00 81.56 179 LEU A N 1
ATOM 1371 C CA . LEU A 1 179 ? -38.441 -4.468 86.218 1.00 81.56 179 LEU A CA 1
ATOM 1372 C C . LEU A 1 179 ? -39.807 -4.465 86.925 1.00 81.56 179 LEU A C 1
ATOM 1374 O O . LEU A 1 179 ? -39.882 -4.041 88.072 1.00 81.56 179 LEU A O 1
ATOM 1378 N N . GLU A 1 180 ? -40.869 -4.950 86.278 1.00 75.38 180 GLU A N 1
ATOM 1379 C CA . GLU A 1 180 ? -42.201 -5.107 86.887 1.00 75.38 180 GLU A CA 1
ATOM 1380 C C . GLU A 1 180 ? -42.304 -6.333 87.815 1.00 75.38 180 GLU A C 1
ATOM 1382 O O . GLU A 1 180 ? -43.210 -6.404 88.645 1.00 75.38 180 GLU A O 1
ATOM 1387 N N . ARG A 1 181 ? -41.392 -7.307 87.685 1.00 67.19 181 ARG A N 1
ATOM 1388 C CA . ARG A 1 181 ? -41.354 -8.545 88.489 1.00 67.19 181 ARG A CA 1
ATOM 1389 C C . ARG A 1 181 ? -40.360 -8.515 89.652 1.00 67.19 181 ARG A C 1
ATOM 1391 O O . ARG A 1 181 ? -40.340 -9.465 90.436 1.00 67.19 181 ARG A O 1
ATOM 1398 N N . ALA A 1 182 ? -39.543 -7.473 89.771 1.00 52.44 182 ALA A N 1
ATOM 1399 C CA . ALA A 1 182 ? -38.646 -7.285 90.907 1.00 52.44 182 ALA A CA 1
ATOM 1400 C C . ALA A 1 182 ? -39.426 -6.691 92.112 1.00 52.44 182 ALA A C 1
ATOM 1402 O O . ALA A 1 182 ? -40.034 -5.634 91.941 1.00 52.44 182 ALA A O 1
ATOM 1403 N N . PRO A 1 183 ? -39.462 -7.362 93.286 1.00 53.62 183 PRO A N 1
ATOM 1404 C CA . PRO A 1 183 ? -40.159 -6.896 94.494 1.00 53.62 183 PRO A CA 1
ATOM 1405 C C . PRO A 1 183 ? -39.472 -5.719 95.201 1.00 53.62 183 PRO A C 1
ATOM 1407 O O . PRO A 1 183 ? -38.235 -5.570 95.062 1.00 53.62 183 PRO A O 1
#

Sequence (183 aa):
MRLELRCLPALALALASCATVPSVADREFRSGDYAAAAAAYEEALRTDPKARDNPALGLRLGLSYARPGTPAHDPVRAAAVLRDLETRFPKTPEARQAALLLPQIDYEADLEGAAAVTAARIAELQQALARSQRETRALDAAVKTETEQVQRLKALLAEREAQLRRVRDELEQLKRIDLERAP

Solvent-accessible surface area (backbone atoms only — not comparable to full-atom values): 10015 Å² total; per-residue (Å²): 137,90,79,88,81,88,80,83,87,82,77,82,72,76,86,71,68,85,62,55,51,66,59,53,17,53,49,30,46,75,72,65,39,28,46,62,12,33,55,33,44,51,49,28,49,71,77,34,74,69,46,68,74,32,58,66,55,37,44,53,37,18,53,22,16,54,36,82,94,44,96,38,46,34,33,63,60,12,44,53,39,30,51,49,36,32,72,78,38,66,87,41,72,48,21,54,52,34,64,70,45,41,67,58,36,49,51,51,36,50,48,52,51,51,48,52,55,49,52,54,52,52,54,52,52,53,52,52,50,55,50,51,54,51,52,52,54,50,50,54,53,48,53,52,52,51,52,54,50,53,53,52,52,50,52,52,50,54,52,50,53,53,50,52,51,50,55,48,53,52,51,55,50,53,51,51,54,54,64,73,68,58,132